Protein AF-A0A8S9QHC8-F1 (afdb_monomer_lite)

pLDDT: mean 71.61, std 20.98, range [35.56, 98.5]

Radius of gyration: 48.43 Å; chains: 1; bounding box: 110×37×130 Å

Secondary structure (DSSP, 8-state):
--TT--TT-----S-S---S-PPPHHHHHHTS-S--SPPP---TTTHHHHHHHHHHHHHHHHHHH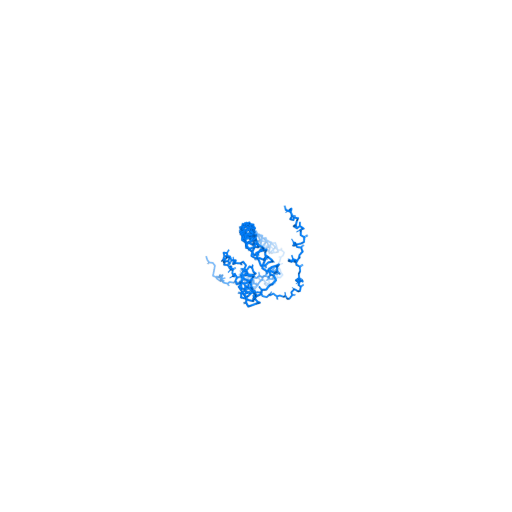HHHHHHHHHHHHHHHHHHHHHHHHHHHHHHHHHHHHHHHHHHHHHHHHHHHHHHHHHHHHHHHHHHHHHHHHHHHHHHHHHHHHHHHHS-S--GGGTGGGSHHHHHHHHHHSSPP-------------------------SSSSSS-S------

Sequence (219 aa):
MLPGWDPDLAFGDGSGTSEVPIPDFDDFFAGLPSGFDAPPAMNESGRPKVVAEGSRIINGGLNLLGSAIEASHREAMIYRFKTEKAEKDLARMRDEMLARDAQLTRDHARAVRKAERKGKREIVEVMKTRASQFQVEYGNLKDAFTSLDYFHECRGSDHARAEALIPPIDGRIQGFWDPIPVSPDTIETTTEFPGDCGEVDRPADAFGASLSENFYFEP

Structure (mmCIF, N/CA/C/O backbone):
data_AF-A0A8S9QHC8-F1
#
_entry.id   AF-A0A8S9QHC8-F1
#
loop_
_atom_site.group_PDB
_atom_site.id
_atom_site.type_symbol
_atom_site.label_atom_id
_atom_site.label_alt_id
_atom_site.label_comp_id
_atom_site.label_asym_id
_atom_site.label_entity_id
_atom_site.label_seq_id
_atom_site.pdbx_PDB_ins_code
_atom_site.Cartn_x
_atom_site.Cartn_y
_atom_site.Cartn_z
_atom_site.occupancy
_atom_site.B_iso_or_equiv
_atom_site.auth_seq_id
_atom_site.auth_comp_id
_atom_site.auth_asym_id
_atom_site.auth_atom_id
_atom_site.pdbx_PDB_model_num
ATOM 1 N N . MET A 1 1 ? 20.638 17.657 -34.635 1.00 37.91 1 MET A N 1
ATOM 2 C CA . MET A 1 1 ? 19.262 17.127 -34.641 1.00 37.91 1 MET A CA 1
ATOM 3 C C . MET A 1 1 ? 19.095 16.379 -35.948 1.00 37.91 1 MET A C 1
ATOM 5 O O . MET A 1 1 ? 19.150 17.018 -36.989 1.00 37.91 1 MET A O 1
ATOM 9 N N . LEU A 1 2 ? 19.056 15.046 -35.899 1.00 35.56 2 LEU A N 1
ATOM 10 C CA . LEU A 1 2 ? 18.758 14.221 -37.073 1.00 35.56 2 LEU A CA 1
ATOM 11 C C . LEU A 1 2 ? 17.239 14.285 -37.322 1.00 35.56 2 LEU A C 1
ATOM 13 O O . LEU A 1 2 ? 16.487 14.249 -36.346 1.00 35.56 2 LEU A O 1
ATOM 17 N N . PRO A 1 3 ? 16.776 14.448 -38.571 1.00 37.69 3 PRO A N 1
ATOM 18 C CA . PRO A 1 3 ? 15.354 14.558 -38.867 1.00 37.69 3 PRO A CA 1
ATOM 19 C C . PRO A 1 3 ? 14.724 13.159 -38.816 1.00 37.69 3 PRO A C 1
ATOM 21 O O . PRO A 1 3 ? 15.187 12.266 -39.517 1.00 37.69 3 PRO A O 1
ATOM 24 N N . GLY A 1 4 ? 13.689 12.963 -37.992 1.00 42.16 4 GLY A N 1
ATOM 25 C CA . GLY A 1 4 ? 12.848 11.756 -38.056 1.00 42.16 4 GLY A CA 1
ATOM 26 C C . GLY A 1 4 ? 12.602 10.985 -36.756 1.00 42.16 4 GLY A C 1
ATOM 27 O O . GLY A 1 4 ? 12.035 9.902 -36.823 1.00 42.16 4 GLY A O 1
ATOM 28 N N . TRP A 1 5 ? 12.994 11.488 -35.583 1.00 48.62 5 TRP A N 1
ATOM 29 C CA . TRP A 1 5 ? 12.624 10.845 -34.313 1.00 48.62 5 TRP A CA 1
ATOM 30 C C . TRP A 1 5 ? 11.324 11.416 -33.747 1.00 48.62 5 TRP A C 1
ATOM 32 O O . TRP A 1 5 ? 11.279 12.583 -33.359 1.00 48.62 5 TRP A O 1
ATOM 42 N N . ASP A 1 6 ? 10.292 10.569 -33.712 1.00 44.81 6 ASP A N 1
ATOM 43 C CA . ASP A 1 6 ? 9.007 10.816 -33.058 1.00 44.81 6 ASP A CA 1
ATOM 44 C C . ASP A 1 6 ? 9.089 10.408 -31.567 1.00 44.81 6 ASP A C 1
ATOM 46 O O . ASP A 1 6 ? 9.374 9.243 -31.274 1.00 44.81 6 ASP A O 1
ATOM 50 N N . PRO A 1 7 ? 8.901 11.340 -30.613 1.00 53.22 7 PRO A N 1
ATOM 51 C CA . PRO A 1 7 ? 8.973 11.063 -29.177 1.00 53.22 7 PRO A CA 1
ATOM 52 C C . PRO A 1 7 ? 7.817 10.225 -28.607 1.00 53.22 7 PRO A C 1
ATOM 54 O O . PRO A 1 7 ? 7.930 9.791 -27.462 1.00 53.22 7 PRO A O 1
ATOM 57 N N . ASP A 1 8 ? 6.735 10.000 -29.361 1.00 46.59 8 ASP A N 1
ATOM 58 C CA . ASP A 1 8 ? 5.501 9.380 -28.847 1.00 46.59 8 ASP A CA 1
ATOM 59 C C . ASP A 1 8 ? 5.409 7.853 -29.078 1.00 46.59 8 ASP A C 1
ATOM 61 O O . ASP A 1 8 ? 4.360 7.240 -28.859 1.00 46.59 8 ASP A O 1
ATOM 65 N N . LEU A 1 9 ? 6.502 7.192 -29.484 1.00 50.56 9 LEU A N 1
ATOM 66 C CA . LEU A 1 9 ? 6.505 5.744 -29.722 1.00 50.56 9 LEU A CA 1
ATOM 67 C C . LEU A 1 9 ? 6.405 4.952 -28.400 1.00 50.56 9 LEU A C 1
ATOM 69 O O . LEU A 1 9 ? 7.281 5.022 -27.535 1.00 50.56 9 LEU A O 1
ATOM 73 N N . ALA A 1 10 ? 5.326 4.180 -28.246 1.00 44.97 10 ALA A N 1
ATOM 74 C CA . ALA A 1 10 ? 5.062 3.363 -27.063 1.00 44.97 10 ALA A CA 1
ATOM 75 C C . ALA A 1 10 ? 6.153 2.296 -26.829 1.00 44.97 10 ALA A C 1
ATOM 77 O O . ALA A 1 10 ? 6.594 1.615 -27.754 1.00 44.97 10 ALA A O 1
ATOM 78 N N . PHE A 1 11 ? 6.567 2.126 -25.568 1.00 46.25 11 PHE A N 1
ATOM 79 C CA . PHE A 1 11 ? 7.559 1.128 -25.155 1.00 46.25 11 PHE A CA 1
ATOM 80 C C . PHE A 1 11 ? 7.014 -0.301 -25.349 1.00 46.25 11 PHE A C 1
ATOM 82 O O . PHE A 1 11 ? 6.091 -0.713 -24.648 1.00 46.25 11 PHE A O 1
ATOM 89 N N . GLY A 1 12 ? 7.590 -1.047 -26.296 1.00 51.19 12 GLY A N 1
ATOM 90 C CA . GLY A 1 12 ? 7.262 -2.453 -26.566 1.00 51.19 12 GLY A CA 1
ATOM 91 C C . GLY A 1 12 ? 7.719 -3.418 -25.460 1.00 51.19 12 GLY A C 1
ATOM 92 O O . GLY A 1 12 ? 8.686 -3.160 -24.744 1.00 51.19 12 GLY A O 1
ATOM 93 N N . ASP A 1 13 ? 7.024 -4.551 -25.352 1.00 48.22 13 ASP A N 1
ATOM 94 C CA . ASP A 1 13 ? 7.022 -5.551 -24.265 1.00 48.22 13 ASP A CA 1
ATOM 95 C C . ASP A 1 13 ? 8.316 -6.366 -24.027 1.00 48.22 13 ASP A C 1
ATOM 97 O O . ASP A 1 13 ? 8.310 -7.356 -23.294 1.00 48.22 13 ASP A O 1
ATOM 101 N N . GLY A 1 14 ? 9.446 -5.971 -24.613 1.00 46.22 14 GLY A N 1
ATOM 102 C CA . GLY A 1 14 ? 10.719 -6.660 -24.404 1.00 46.22 14 GLY A CA 1
ATOM 103 C C . GLY A 1 14 ? 10.851 -8.026 -25.097 1.00 46.22 14 GLY A C 1
ATOM 104 O O . GLY A 1 14 ? 11.812 -8.736 -24.809 1.00 46.22 14 GLY A O 1
ATOM 105 N N . SER A 1 15 ? 9.978 -8.381 -26.050 1.00 46.44 15 SER A N 1
ATOM 106 C CA . SER A 1 15 ? 10.068 -9.621 -26.849 1.00 46.44 15 SER A CA 1
ATOM 107 C C . SER A 1 15 ? 11.245 -9.677 -27.854 1.00 46.44 15 SER A C 1
ATOM 109 O O . SER A 1 15 ? 11.369 -10.632 -28.622 1.00 46.44 15 SER A O 1
ATOM 111 N N . GLY A 1 16 ? 12.146 -8.691 -27.890 1.00 44.59 16 GLY A N 1
ATOM 112 C CA . GLY A 1 16 ? 13.345 -8.734 -28.743 1.00 44.59 16 GLY A CA 1
ATOM 113 C C . GLY A 1 16 ? 13.097 -8.616 -30.256 1.00 44.59 16 GLY A C 1
ATOM 114 O O . GLY A 1 16 ? 14.049 -8.700 -31.030 1.00 44.59 16 GLY A O 1
ATOM 115 N N . THR A 1 17 ? 11.865 -8.365 -30.699 1.00 39.38 17 THR A N 1
ATOM 116 C CA . THR A 1 17 ? 11.554 -7.979 -32.082 1.00 39.38 17 THR A CA 1
ATOM 117 C C . THR A 1 17 ? 11.551 -6.457 -32.169 1.00 39.38 17 THR A C 1
ATOM 119 O O . THR A 1 17 ? 10.539 -5.795 -31.973 1.00 39.38 17 THR A O 1
ATOM 122 N N . SER A 1 18 ? 12.737 -5.891 -32.372 1.00 46.81 18 SER A N 1
ATOM 123 C CA . SER A 1 18 ? 12.937 -4.460 -32.599 1.00 46.81 18 SER A CA 1
ATOM 124 C C . SER A 1 18 ? 12.182 -4.016 -33.865 1.00 46.81 18 SER A C 1
ATOM 126 O O . SER A 1 18 ? 12.670 -4.241 -34.969 1.00 46.81 18 SER A O 1
ATOM 128 N N . GLU A 1 19 ? 11.031 -3.355 -33.710 1.00 42.38 19 GLU A N 1
ATOM 129 C CA . GLU A 1 19 ? 10.325 -2.608 -34.772 1.00 42.38 19 GLU A CA 1
ATOM 130 C C . GLU A 1 19 ? 10.856 -1.165 -34.914 1.00 42.38 19 GLU A C 1
ATOM 132 O O . GLU A 1 19 ? 10.124 -0.232 -35.233 1.00 42.38 19 GLU A O 1
ATOM 137 N N . VAL A 1 20 ? 12.153 -0.940 -34.685 1.00 48.28 20 VAL A N 1
ATOM 138 C CA . VAL A 1 20 ? 12.792 0.247 -35.269 1.00 48.28 20 VAL A CA 1
ATOM 139 C C . VAL A 1 20 ? 12.767 0.020 -36.783 1.00 48.28 20 VAL A C 1
ATOM 141 O O . VAL A 1 20 ? 13.235 -1.043 -37.199 1.00 48.28 20 VAL A O 1
ATOM 144 N N . PRO A 1 21 ? 12.244 0.946 -37.614 1.00 50.16 21 PRO A N 1
ATOM 145 C CA . PRO A 1 21 ? 12.383 0.837 -39.057 1.00 50.16 21 PRO A CA 1
ATOM 146 C C . PRO A 1 21 ? 13.878 0.815 -39.346 1.00 50.16 21 PRO A C 1
ATOM 148 O O . PRO A 1 21 ? 14.565 1.831 -39.235 1.00 50.16 21 PRO A O 1
ATOM 151 N N . ILE A 1 22 ? 14.402 -0.380 -39.607 1.00 50.59 22 ILE A N 1
ATOM 152 C CA . ILE A 1 22 ? 15.756 -0.555 -40.104 1.00 50.59 22 ILE A CA 1
ATOM 153 C C . ILE A 1 22 ? 15.770 0.281 -41.388 1.00 50.59 22 ILE A C 1
ATOM 155 O O . ILE A 1 22 ? 14.904 0.042 -42.235 1.00 50.59 22 ILE A O 1
ATOM 159 N N . PRO A 1 23 ? 16.647 1.298 -41.506 1.00 59.28 23 PRO A N 1
ATOM 160 C CA . PRO A 1 23 ? 16.796 2.038 -42.750 1.00 59.28 23 PRO A CA 1
ATOM 161 C C . PRO A 1 23 ? 16.885 1.028 -43.885 1.00 59.28 23 PRO A C 1
ATOM 163 O O . PRO A 1 23 ? 17.556 0.004 -43.712 1.00 59.28 23 PRO A O 1
ATOM 166 N N . ASP A 1 24 ? 16.158 1.281 -44.974 1.00 58.91 24 ASP A N 1
ATOM 167 C CA . ASP A 1 24 ? 16.069 0.341 -46.084 1.00 58.91 24 ASP A CA 1
ATOM 168 C C . ASP A 1 24 ? 17.477 -0.140 -46.439 1.00 58.91 24 ASP A C 1
ATOM 170 O O . ASP A 1 24 ? 18.421 0.654 -46.507 1.00 58.91 24 ASP A O 1
ATOM 174 N N . PHE A 1 25 ? 17.641 -1.455 -46.581 1.00 55.75 25 PHE A N 1
ATOM 175 C CA . PHE A 1 25 ? 18.946 -2.037 -46.860 1.00 55.75 25 PHE A CA 1
ATOM 176 C C . PHE A 1 25 ? 19.539 -1.376 -48.110 1.00 55.75 25 PHE A C 1
ATOM 178 O O . PHE A 1 25 ? 20.735 -1.111 -48.143 1.00 55.75 25 PHE A O 1
ATOM 185 N N . ASP A 1 26 ? 18.690 -0.988 -49.063 1.00 57.47 26 ASP A N 1
ATOM 186 C CA . ASP A 1 26 ? 19.062 -0.284 -50.287 1.00 57.47 26 ASP A CA 1
ATOM 187 C C . ASP A 1 26 ? 19.614 1.142 -50.056 1.00 57.47 26 ASP A C 1
ATOM 189 O O . ASP A 1 26 ? 20.537 1.552 -50.766 1.00 57.47 26 ASP A O 1
ATOM 193 N N . ASP A 1 27 ? 19.175 1.871 -49.021 1.00 68.81 27 ASP A N 1
ATOM 194 C CA . ASP A 1 27 ? 19.695 3.212 -48.685 1.00 68.81 27 ASP A CA 1
ATOM 195 C C . ASP A 1 27 ? 21.161 3.163 -48.221 1.00 68.81 27 ASP A C 1
ATOM 197 O O . ASP A 1 27 ? 21.936 4.097 -48.455 1.00 68.81 27 ASP A O 1
ATOM 201 N N . PHE A 1 28 ? 21.584 2.051 -47.608 1.00 67.00 28 PHE A N 1
ATOM 202 C CA . PHE A 1 28 ? 22.986 1.828 -47.240 1.00 67.00 28 PHE A CA 1
ATOM 203 C C . PHE A 1 28 ? 23.883 1.666 -48.479 1.00 67.00 28 PHE A C 1
ATOM 205 O O . PHE A 1 28 ? 25.016 2.155 -48.494 1.00 67.00 28 PHE A O 1
ATOM 212 N N . PHE A 1 29 ? 23.378 1.020 -49.537 1.00 61.41 29 PHE A N 1
ATOM 213 C CA . PHE A 1 29 ? 24.114 0.818 -50.791 1.00 61.41 29 PHE A CA 1
ATOM 214 C C . PHE A 1 29 ? 23.981 2.001 -51.761 1.00 61.41 29 PHE A C 1
ATOM 216 O O . PHE A 1 29 ? 24.843 2.162 -52.624 1.00 61.41 29 PHE A O 1
ATOM 223 N N . ALA A 1 30 ? 22.986 2.879 -51.595 1.00 64.94 30 ALA A N 1
ATOM 224 C CA . ALA A 1 30 ? 22.785 4.066 -52.433 1.00 64.94 30 ALA A CA 1
ATOM 225 C C . ALA A 1 30 ? 23.948 5.080 -52.366 1.00 64.94 30 ALA A C 1
ATOM 227 O O . ALA A 1 30 ? 24.162 5.851 -53.302 1.00 64.94 30 ALA A O 1
ATOM 228 N N . GLY A 1 31 ? 24.725 5.070 -51.275 1.00 59.31 31 GLY A N 1
ATOM 229 C CA . GLY A 1 31 ? 25.935 5.885 -51.116 1.00 59.31 31 GLY A CA 1
ATOM 230 C C . GLY A 1 31 ? 27.215 5.258 -51.683 1.00 59.31 31 GLY A C 1
ATOM 231 O O . GLY A 1 31 ? 28.269 5.900 -51.654 1.00 59.31 31 GLY A O 1
ATOM 232 N N . LEU A 1 32 ? 27.164 4.013 -52.172 1.00 60.81 32 LEU A N 1
ATOM 233 C CA . LEU A 1 32 ? 28.331 3.342 -52.735 1.00 60.81 32 LEU A CA 1
ATOM 234 C C . LEU A 1 32 ? 28.572 3.797 -54.182 1.00 60.81 32 LEU A C 1
ATOM 236 O O . LEU A 1 32 ? 27.627 3.993 -54.947 1.00 60.81 32 LEU A O 1
ATOM 240 N N . PRO A 1 33 ? 29.840 3.956 -54.600 1.00 57.31 33 PRO A N 1
ATOM 241 C CA . PRO A 1 33 ? 30.145 4.246 -55.992 1.00 57.31 33 PRO A CA 1
ATOM 242 C C . PRO A 1 33 ? 29.594 3.123 -56.885 1.00 57.31 33 PRO A C 1
ATOM 244 O O . PRO A 1 33 ? 29.797 1.946 -56.597 1.00 57.31 33 PRO A O 1
ATOM 247 N N . SER A 1 34 ? 28.947 3.506 -57.990 1.00 58.25 34 SER A N 1
ATOM 248 C CA . SER A 1 34 ? 28.286 2.670 -59.019 1.00 58.25 34 SER A CA 1
ATOM 249 C C . SER A 1 34 ? 29.176 1.600 -59.709 1.00 58.25 34 SER A C 1
ATOM 251 O O . SER A 1 34 ? 28.829 1.094 -60.771 1.00 58.25 34 SER A O 1
ATOM 253 N N . GLY A 1 35 ? 30.345 1.260 -59.166 1.00 54.22 35 GLY A N 1
ATOM 254 C CA . GLY A 1 35 ? 31.397 0.466 -59.807 1.00 54.22 35 GLY A CA 1
ATOM 255 C C . GLY A 1 35 ? 31.430 -1.022 -59.448 1.00 54.22 35 GLY A C 1
ATOM 256 O O . GLY A 1 35 ? 32.510 -1.602 -59.478 1.00 54.22 35 GLY A O 1
ATOM 257 N N . PHE A 1 36 ? 30.298 -1.637 -59.095 1.00 53.91 36 PHE A N 1
ATOM 258 C CA . PHE A 1 36 ? 30.211 -3.077 -58.790 1.00 53.91 36 PHE A CA 1
ATOM 259 C C . PHE A 1 36 ? 29.881 -3.957 -60.013 1.00 53.91 36 PHE A C 1
ATOM 261 O O . PHE A 1 36 ? 29.373 -5.065 -59.863 1.00 53.91 36 PHE A O 1
ATOM 268 N N . ASP A 1 37 ? 30.195 -3.503 -61.228 1.00 65.62 37 ASP A N 1
ATOM 269 C CA . ASP A 1 37 ? 30.201 -4.385 -62.398 1.00 65.62 37 ASP A CA 1
ATOM 270 C C . ASP A 1 37 ? 31.424 -5.309 -62.374 1.00 65.62 37 ASP A C 1
ATOM 272 O O . ASP A 1 37 ? 32.518 -4.917 -61.956 1.00 65.62 37 ASP A O 1
ATOM 276 N N . ALA A 1 38 ? 31.244 -6.547 -62.847 1.00 53.88 38 ALA A N 1
ATOM 277 C CA . ALA A 1 38 ? 32.329 -7.515 -62.962 1.00 53.88 38 ALA A CA 1
ATOM 278 C C . ALA A 1 38 ? 33.477 -6.902 -63.789 1.00 53.88 38 ALA A C 1
ATOM 280 O O . ALA A 1 38 ? 33.274 -6.585 -64.967 1.00 53.88 38 ALA A O 1
ATOM 281 N N . PRO A 1 39 ? 34.681 -6.712 -63.214 1.00 57.97 39 PRO A N 1
ATOM 282 C CA . PRO A 1 39 ? 35.752 -6.062 -63.943 1.00 57.97 39 PRO A CA 1
ATOM 283 C C . PRO A 1 39 ? 36.162 -6.953 -65.126 1.00 57.97 39 PRO A C 1
ATOM 285 O O . PRO A 1 39 ? 36.301 -8.170 -64.953 1.00 57.97 39 PRO A O 1
ATOM 288 N N . PRO A 1 40 ? 36.379 -6.385 -66.327 1.00 66.81 40 PRO A N 1
ATOM 289 C CA . PRO A 1 40 ? 36.905 -7.144 -67.457 1.00 66.81 40 PRO A CA 1
ATOM 290 C C . PRO A 1 40 ? 38.227 -7.814 -67.061 1.00 66.81 40 PRO A C 1
ATOM 292 O O . PRO A 1 40 ? 38.981 -7.260 -66.257 1.00 66.81 40 PRO A O 1
ATOM 295 N N . ALA A 1 41 ? 38.503 -9.007 -67.606 1.00 57.41 41 ALA A N 1
ATOM 296 C CA . ALA A 1 41 ? 39.686 -9.801 -67.270 1.00 57.41 41 ALA A CA 1
ATOM 297 C C . ALA A 1 41 ? 40.964 -8.944 -67.356 1.00 57.41 41 ALA A C 1
ATOM 299 O O . ALA A 1 41 ? 41.424 -8.575 -68.436 1.00 57.41 41 ALA A O 1
ATOM 300 N N . MET A 1 42 ? 41.491 -8.567 -66.192 1.00 54.66 42 MET A N 1
ATOM 301 C CA . MET A 1 42 ? 42.551 -7.572 -66.059 1.00 54.66 42 MET A CA 1
ATOM 302 C C . MET A 1 42 ? 43.919 -8.251 -66.199 1.00 54.66 42 MET A C 1
ATOM 304 O O . MET A 1 42 ? 44.120 -9.356 -65.691 1.00 54.66 42 MET A O 1
ATOM 308 N N . ASN A 1 43 ? 44.871 -7.590 -66.863 1.00 58.03 43 ASN A N 1
ATOM 309 C CA . ASN A 1 43 ? 46.253 -8.066 -66.947 1.00 58.03 43 ASN A CA 1
ATOM 310 C C . ASN A 1 43 ? 46.873 -8.215 -65.538 1.00 58.03 43 ASN A C 1
ATOM 312 O O . ASN A 1 43 ? 46.449 -7.562 -64.582 1.00 58.03 43 ASN A O 1
ATOM 316 N N . GLU A 1 44 ? 47.880 -9.081 -65.387 1.00 59.34 44 GLU A N 1
ATOM 317 C CA . GLU A 1 44 ? 48.467 -9.437 -64.078 1.00 59.34 44 GLU A CA 1
ATOM 318 C C . GLU A 1 44 ? 48.937 -8.217 -63.258 1.00 59.34 44 GLU A C 1
ATOM 320 O O . GLU A 1 44 ? 48.943 -8.256 -62.029 1.00 59.34 44 GLU A O 1
ATOM 325 N N . SER A 1 45 ? 49.227 -7.099 -63.932 1.00 61.66 45 SER A N 1
ATOM 326 C CA . SER A 1 45 ? 49.617 -5.816 -63.343 1.00 61.66 45 SER A CA 1
ATOM 327 C C . SER A 1 45 ? 48.488 -5.057 -62.617 1.00 61.66 45 SER A C 1
ATOM 329 O O . SER A 1 45 ? 48.796 -4.204 -61.785 1.00 61.66 45 SER A O 1
ATOM 331 N N . GLY A 1 46 ? 47.206 -5.312 -62.912 1.00 64.00 46 GLY A N 1
ATOM 332 C CA . GLY A 1 46 ? 46.062 -4.590 -62.322 1.00 64.00 46 GLY A CA 1
ATOM 333 C C . GLY A 1 46 ? 45.482 -5.222 -61.048 1.00 64.00 46 GLY A C 1
ATOM 334 O O . GLY A 1 46 ? 44.894 -4.532 -60.211 1.00 64.00 46 GLY A O 1
ATOM 335 N N . ARG A 1 47 ? 45.702 -6.529 -60.851 1.00 70.56 47 ARG A N 1
ATOM 336 C CA . ARG A 1 47 ? 45.163 -7.317 -59.723 1.00 70.56 47 ARG A CA 1
ATOM 337 C C . ARG A 1 47 ? 45.575 -6.788 -58.337 1.00 70.56 47 ARG A C 1
ATOM 339 O O . ARG A 1 47 ? 44.706 -6.726 -57.468 1.00 70.56 47 ARG A O 1
ATOM 346 N N . PRO A 1 48 ? 46.828 -6.344 -58.099 1.00 78.81 48 PRO A N 1
ATOM 347 C CA . PRO A 1 48 ? 47.233 -5.827 -56.788 1.00 78.81 48 PRO A CA 1
ATOM 348 C C . PRO A 1 48 ? 46.472 -4.562 -56.364 1.00 78.81 48 PRO A C 1
ATOM 350 O O . PRO A 1 48 ? 46.219 -4.369 -55.178 1.00 78.81 48 PRO A O 1
ATOM 353 N N . LYS A 1 49 ? 46.063 -3.718 -57.324 1.00 80.88 49 LYS A N 1
ATOM 354 C CA . LYS A 1 49 ? 45.329 -2.474 -57.049 1.00 80.88 49 LYS A CA 1
ATOM 355 C C . LYS A 1 49 ? 43.892 -2.752 -56.604 1.00 80.88 49 LYS A C 1
ATOM 357 O O . LYS A 1 49 ? 43.459 -2.200 -55.599 1.00 80.88 49 LYS A O 1
ATOM 362 N N . VAL A 1 50 ? 43.205 -3.663 -57.296 1.00 79.88 50 VAL A N 1
ATOM 363 C CA . VAL A 1 50 ? 41.847 -4.109 -56.931 1.00 79.88 50 VAL A CA 1
ATOM 364 C C . VAL A 1 50 ? 41.846 -4.775 -55.552 1.00 79.88 50 VAL A C 1
ATOM 366 O O . VAL A 1 50 ? 40.975 -4.501 -54.733 1.00 79.88 50 VAL A O 1
ATOM 369 N N . VAL A 1 51 ? 42.855 -5.601 -55.254 1.00 82.44 51 VAL A N 1
ATOM 370 C CA . VAL A 1 51 ? 42.995 -6.242 -53.935 1.00 82.44 51 VAL A CA 1
ATOM 371 C C . VAL A 1 51 ? 43.241 -5.211 -52.830 1.00 82.44 51 VAL A C 1
ATOM 373 O O . VAL A 1 51 ? 42.631 -5.305 -51.764 1.00 82.44 51 VAL A O 1
ATOM 376 N N . ALA A 1 52 ? 44.099 -4.215 -53.068 1.00 83.56 52 ALA A N 1
ATOM 377 C CA . ALA A 1 52 ? 44.362 -3.150 -52.100 1.00 83.56 52 ALA A CA 1
ATOM 378 C C . ALA A 1 52 ? 43.114 -2.291 -51.828 1.00 83.56 52 ALA A C 1
ATOM 380 O O . ALA A 1 52 ? 42.837 -1.944 -50.679 1.00 83.56 52 ALA A O 1
ATOM 381 N N . GLU A 1 53 ? 42.340 -1.983 -52.866 1.00 84.06 53 GLU A N 1
ATOM 382 C CA . GLU A 1 53 ? 41.101 -1.213 -52.762 1.00 84.06 53 GLU A CA 1
ATOM 383 C C . GLU A 1 53 ? 39.997 -1.996 -52.041 1.00 84.06 53 GLU A C 1
ATOM 385 O O . GLU A 1 53 ? 39.423 -1.492 -51.075 1.00 84.06 53 GLU A O 1
ATOM 390 N N . GLY A 1 54 ? 39.790 -3.268 -52.399 1.00 89.94 54 GLY A N 1
ATOM 391 C CA . GLY A 1 54 ? 38.866 -4.158 -51.693 1.00 89.94 54 GLY A CA 1
ATOM 392 C C . GLY A 1 54 ? 39.236 -4.332 -50.218 1.00 89.94 54 GLY A C 1
ATOM 393 O O . GLY A 1 54 ? 38.381 -4.218 -49.342 1.00 89.94 54 GLY A O 1
ATOM 394 N N . SER A 1 55 ? 40.528 -4.501 -49.918 1.00 84.81 55 SER A N 1
ATOM 395 C CA . SER A 1 55 ? 41.017 -4.589 -48.535 1.00 84.81 55 SER A CA 1
ATOM 396 C C . SER A 1 55 ? 40.763 -3.296 -47.753 1.00 84.81 55 SER A C 1
ATOM 398 O O . SER A 1 55 ? 40.391 -3.345 -46.581 1.00 84.81 55 SER A O 1
ATOM 400 N N . ARG A 1 56 ? 40.926 -2.127 -48.389 1.00 89.19 56 ARG A N 1
ATOM 401 C CA . ARG A 1 56 ? 40.628 -0.827 -47.769 1.00 89.19 56 ARG A CA 1
ATOM 402 C C . ARG A 1 56 ? 39.137 -0.685 -47.452 1.00 89.19 56 ARG A C 1
ATOM 404 O O . ARG A 1 56 ? 38.814 -0.203 -46.370 1.00 89.19 56 ARG A O 1
ATOM 411 N N . ILE A 1 57 ? 38.253 -1.116 -48.352 1.00 87.69 57 ILE A N 1
ATOM 412 C CA . ILE A 1 57 ? 36.797 -1.069 -48.148 1.00 87.69 57 ILE A CA 1
ATOM 413 C C . ILE A 1 57 ? 36.383 -2.005 -47.009 1.00 87.69 57 ILE A C 1
ATOM 415 O O . ILE A 1 57 ? 35.681 -1.573 -46.100 1.00 87.69 57 ILE A O 1
ATOM 419 N N . ILE A 1 58 ? 36.872 -3.250 -47.007 1.00 90.25 58 ILE A N 1
ATOM 420 C CA . ILE A 1 58 ? 36.566 -4.236 -45.959 1.00 90.25 58 ILE A CA 1
ATOM 421 C C . ILE A 1 58 ? 37.027 -3.726 -44.591 1.00 90.25 58 ILE A C 1
ATOM 423 O O . ILE A 1 58 ? 36.243 -3.698 -43.647 1.00 90.25 58 ILE A O 1
ATOM 427 N N . ASN A 1 59 ? 38.271 -3.256 -44.484 1.00 92.44 59 ASN A N 1
ATOM 428 C CA . ASN A 1 59 ? 38.793 -2.738 -43.220 1.00 92.44 59 ASN A CA 1
ATOM 429 C C . ASN A 1 59 ? 38.059 -1.464 -42.772 1.00 92.44 59 ASN A C 1
ATOM 431 O O . ASN A 1 59 ? 37.793 -1.296 -41.584 1.00 92.44 59 ASN A O 1
ATOM 435 N N . GLY A 1 60 ? 37.697 -0.582 -43.708 1.00 92.50 60 GLY A N 1
ATOM 436 C CA . GLY A 1 60 ? 36.883 0.600 -43.423 1.00 92.50 60 GLY A CA 1
ATOM 437 C C . GLY A 1 60 ? 35.500 0.237 -42.877 1.00 92.50 60 GLY A C 1
ATOM 438 O O . GLY A 1 60 ? 35.095 0.763 -41.841 1.00 92.50 60 GLY A O 1
ATOM 439 N N . GLY A 1 61 ? 34.812 -0.708 -43.524 1.00 93.38 61 GLY A N 1
ATOM 440 C CA . GLY A 1 61 ? 33.503 -1.204 -43.097 1.00 93.38 61 GLY A CA 1
ATOM 441 C C . GLY A 1 61 ? 33.542 -1.903 -41.737 1.00 93.38 61 GLY A C 1
ATOM 442 O O . GLY A 1 61 ? 32.705 -1.622 -40.883 1.00 93.38 61 GLY A O 1
ATOM 443 N N . LEU A 1 62 ? 34.550 -2.747 -41.489 1.00 93.56 62 LEU A N 1
ATOM 444 C CA . LEU A 1 62 ? 34.725 -3.422 -40.198 1.00 93.56 62 LEU A CA 1
ATOM 445 C C . LEU A 1 62 ? 34.971 -2.431 -39.051 1.00 93.56 62 LEU A C 1
ATOM 447 O O . LEU A 1 62 ? 34.399 -2.591 -37.974 1.00 93.56 62 LEU A O 1
ATOM 451 N N . ASN A 1 63 ? 35.761 -1.377 -39.279 1.00 92.38 63 ASN A N 1
ATOM 452 C CA . ASN A 1 63 ? 35.993 -0.333 -38.277 1.00 92.38 63 ASN A CA 1
ATOM 453 C C . ASN A 1 63 ? 34.727 0.486 -37.982 1.00 92.38 63 ASN A C 1
ATOM 455 O O . ASN A 1 63 ? 34.463 0.819 -36.824 1.00 92.38 63 ASN A O 1
ATOM 459 N N . LEU A 1 64 ? 33.932 0.799 -39.012 1.00 94.00 64 LEU A N 1
ATOM 460 C CA . LEU A 1 64 ? 32.654 1.494 -38.846 1.00 94.00 64 LEU A CA 1
ATOM 461 C C . LEU A 1 64 ? 31.668 0.650 -38.032 1.00 94.00 64 LEU A C 1
ATOM 463 O O . LEU A 1 64 ? 31.085 1.152 -37.072 1.00 94.00 64 LEU A O 1
ATOM 467 N N . LEU A 1 65 ? 31.535 -0.637 -38.367 1.00 95.50 65 LEU A N 1
ATOM 468 C CA . LEU A 1 65 ? 30.685 -1.572 -37.631 1.00 95.50 65 LEU A CA 1
ATOM 469 C C . LEU A 1 65 ? 31.129 -1.698 -36.168 1.00 95.50 65 LEU A C 1
ATOM 471 O O . LEU A 1 65 ? 30.299 -1.608 -35.267 1.00 95.50 65 LEU A O 1
ATOM 475 N N . GLY A 1 66 ? 32.435 -1.841 -35.922 1.00 95.38 66 GLY A N 1
ATOM 476 C CA . GLY A 1 66 ? 32.986 -1.877 -34.566 1.00 95.38 66 GLY A CA 1
ATOM 477 C C . GLY A 1 66 ? 32.661 -0.612 -33.767 1.00 95.38 66 GLY A C 1
ATOM 478 O O . GLY A 1 66 ? 32.204 -0.705 -32.629 1.00 95.38 66 GLY A O 1
ATOM 479 N N . SER A 1 67 ? 32.802 0.563 -34.389 1.00 93.56 67 SER A N 1
ATOM 480 C CA . SER A 1 67 ? 32.473 1.854 -33.763 1.00 93.56 67 SER A CA 1
ATOM 481 C C . SER A 1 67 ? 30.980 1.977 -33.438 1.00 93.56 67 SER A C 1
ATOM 483 O O . SER A 1 67 ? 30.615 2.469 -32.372 1.00 93.56 67 SER A O 1
ATOM 485 N N . ALA A 1 68 ? 30.109 1.509 -34.337 1.00 95.19 68 ALA A N 1
ATOM 486 C CA . ALA A 1 68 ? 28.661 1.535 -34.146 1.00 95.19 68 ALA A CA 1
ATOM 487 C C . ALA A 1 68 ? 28.210 0.595 -33.015 1.00 95.19 68 ALA A C 1
ATOM 489 O O . ALA A 1 68 ? 27.396 0.988 -32.179 1.00 95.19 68 ALA A O 1
ATOM 490 N N . ILE A 1 69 ? 28.779 -0.614 -32.939 1.00 95.75 69 ILE A N 1
ATOM 491 C CA . ILE A 1 69 ? 28.518 -1.559 -31.843 1.00 95.75 69 ILE A CA 1
ATOM 492 C C . ILE A 1 69 ? 28.973 -0.963 -30.510 1.00 95.75 69 ILE A C 1
ATOM 494 O O . ILE A 1 69 ? 28.241 -1.032 -29.523 1.00 95.75 69 ILE A O 1
ATOM 498 N N . GLU A 1 70 ? 30.158 -0.351 -30.470 1.00 96.56 70 GLU A N 1
ATOM 499 C CA . GLU A 1 70 ? 30.667 0.269 -29.248 1.00 96.56 70 GLU A CA 1
ATOM 500 C C . GLU A 1 70 ? 29.783 1.438 -28.787 1.00 96.56 70 GLU A C 1
ATOM 502 O O . GLU A 1 70 ? 29.461 1.536 -27.599 1.00 96.56 70 GLU A O 1
ATOM 507 N N . ALA A 1 71 ? 29.341 2.296 -29.711 1.00 96.56 71 ALA A N 1
ATOM 508 C CA . ALA A 1 71 ? 28.416 3.385 -29.411 1.00 96.56 71 ALA A CA 1
ATOM 509 C C . ALA A 1 71 ? 27.075 2.856 -28.874 1.00 96.56 71 ALA A C 1
ATOM 511 O O . ALA A 1 71 ? 26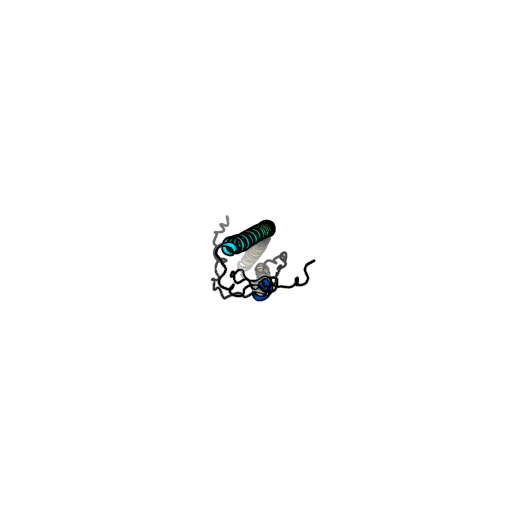.642 3.268 -27.796 1.00 96.56 71 ALA A O 1
ATOM 512 N N . SER A 1 72 ? 26.478 1.877 -29.560 1.00 96.19 72 SER A N 1
ATOM 513 C CA . SER A 1 72 ? 25.226 1.236 -29.142 1.00 96.19 72 SER A CA 1
ATOM 514 C C . SER A 1 72 ? 25.346 0.594 -27.755 1.00 96.19 72 SER A C 1
ATOM 516 O O . SER A 1 72 ? 24.473 0.759 -26.901 1.00 96.19 72 SER A O 1
ATOM 518 N N . HIS A 1 73 ? 26.467 -0.075 -27.475 1.00 96.94 73 HIS A N 1
ATOM 519 C CA . HIS A 1 73 ? 26.718 -0.674 -26.168 1.00 96.94 73 HIS A CA 1
ATOM 520 C C . HIS A 1 73 ? 26.789 0.378 -25.050 1.00 96.94 73 HIS A C 1
ATOM 522 O O . HIS A 1 73 ? 26.193 0.197 -23.984 1.00 96.94 73 HIS A O 1
ATOM 528 N N . ARG A 1 74 ? 27.478 1.503 -25.291 1.00 96.12 74 ARG A N 1
ATOM 529 C CA . ARG A 1 74 ? 27.556 2.617 -24.331 1.00 96.12 74 ARG A CA 1
ATOM 530 C C . ARG A 1 74 ? 26.177 3.224 -24.059 1.00 96.12 74 ARG A C 1
ATOM 532 O O . ARG A 1 74 ? 25.848 3.477 -22.901 1.00 96.12 74 ARG A O 1
ATOM 539 N N . GLU A 1 75 ? 25.355 3.413 -25.088 1.00 95.62 75 GLU A N 1
ATOM 540 C CA . GLU A 1 75 ? 23.984 3.921 -24.942 1.00 95.62 75 GLU A CA 1
ATOM 541 C C . GLU A 1 75 ? 23.094 2.965 -24.136 1.00 95.62 75 GLU A C 1
ATOM 543 O O . GLU A 1 75 ? 22.421 3.390 -23.191 1.00 95.62 75 GLU A O 1
ATOM 548 N N . ALA A 1 76 ? 23.156 1.663 -24.433 1.00 96.38 76 ALA A N 1
ATOM 549 C CA . ALA A 1 76 ? 22.414 0.640 -23.702 1.00 96.38 76 ALA A CA 1
ATOM 550 C C . ALA A 1 76 ? 22.787 0.608 -22.209 1.00 96.38 76 ALA A C 1
ATOM 552 O O . ALA A 1 76 ? 21.909 0.492 -21.349 1.00 96.38 76 ALA A O 1
ATOM 553 N N . MET A 1 77 ? 24.074 0.766 -21.880 1.00 95.75 77 MET A N 1
ATOM 554 C CA . MET A 1 77 ? 24.542 0.840 -20.492 1.00 95.75 77 MET A CA 1
ATOM 555 C C . MET A 1 77 ? 23.993 2.065 -19.752 1.00 95.75 77 MET A C 1
ATOM 557 O O . MET A 1 77 ? 23.579 1.951 -18.597 1.00 95.75 77 MET A O 1
ATOM 561 N N . ILE A 1 78 ? 23.930 3.225 -20.413 1.00 97.19 78 ILE A N 1
ATOM 562 C CA . ILE A 1 78 ? 23.353 4.442 -19.825 1.00 97.19 78 ILE A CA 1
ATOM 563 C C . ILE A 1 78 ? 21.860 4.252 -19.547 1.00 97.19 78 ILE A C 1
ATOM 565 O O . ILE A 1 78 ? 21.385 4.646 -18.479 1.00 97.19 78 ILE A O 1
ATOM 569 N N . TYR A 1 79 ? 21.117 3.652 -20.481 1.00 95.69 79 TYR A N 1
ATOM 570 C CA . TYR A 1 79 ? 19.690 3.403 -20.289 1.00 95.69 79 TYR A CA 1
ATOM 571 C C . TYR A 1 79 ? 19.445 2.434 -19.127 1.00 95.69 79 TYR A C 1
ATOM 573 O O . TYR A 1 79 ? 18.696 2.768 -18.213 1.00 95.69 79 TYR A O 1
ATOM 581 N N . ARG A 1 80 ? 20.158 1.298 -19.084 1.00 96.38 80 ARG A N 1
ATOM 582 C CA . ARG A 1 80 ? 20.056 0.330 -17.975 1.00 96.38 80 ARG A CA 1
ATOM 583 C C . ARG A 1 80 ? 20.334 0.965 -16.618 1.00 96.38 80 ARG A C 1
ATOM 585 O O . ARG A 1 80 ? 19.577 0.734 -15.685 1.00 96.38 80 ARG A O 1
ATOM 592 N N . PHE A 1 81 ? 21.365 1.803 -16.516 1.00 96.75 81 PHE A N 1
ATOM 593 C CA . PHE A 1 81 ? 21.672 2.513 -15.275 1.00 96.75 81 PHE A CA 1
ATOM 594 C C . PHE A 1 81 ? 20.535 3.451 -14.838 1.00 96.75 81 PHE A C 1
ATOM 596 O O . PHE A 1 81 ? 20.192 3.511 -13.655 1.00 96.75 81 PHE A O 1
ATOM 603 N N . LYS A 1 82 ? 19.927 4.182 -15.785 1.00 96.50 82 LYS A N 1
ATOM 604 C CA . LYS A 1 82 ? 18.769 5.043 -15.498 1.00 96.50 82 LYS A CA 1
ATOM 605 C C . LYS A 1 82 ? 17.575 4.222 -15.008 1.00 96.50 82 LYS A C 1
ATOM 607 O O . LYS A 1 82 ? 16.965 4.604 -14.010 1.00 96.50 82 LYS A O 1
ATOM 612 N N . THR A 1 83 ? 17.282 3.104 -15.667 1.00 97.88 83 THR A N 1
ATOM 613 C CA . THR A 1 83 ? 16.201 2.190 -15.279 1.00 97.88 83 THR A CA 1
ATOM 614 C C . THR A 1 83 ? 16.445 1.602 -13.893 1.00 97.88 83 THR A C 1
ATOM 616 O O . THR A 1 83 ? 15.580 1.709 -13.031 1.00 97.88 83 THR A O 1
ATOM 619 N N . GLU A 1 84 ? 17.648 1.094 -13.623 1.00 96.81 84 GLU A N 1
ATOM 620 C CA . GLU A 1 84 ? 18.012 0.516 -12.324 1.00 96.81 84 GLU A CA 1
ATOM 621 C C . GLU A 1 84 ? 17.872 1.537 -11.182 1.00 96.81 84 GLU A C 1
ATOM 623 O O . GLU A 1 84 ? 17.417 1.210 -10.083 1.00 96.81 84 GLU A O 1
ATOM 628 N N . LYS A 1 85 ? 18.232 2.804 -11.427 1.00 97.50 85 LYS A N 1
ATOM 629 C CA . LYS A 1 85 ? 18.041 3.874 -10.442 1.00 97.50 85 LYS A CA 1
ATOM 630 C C . LYS A 1 85 ? 16.556 4.100 -10.137 1.00 97.50 85 LYS A C 1
ATOM 632 O O . LYS A 1 85 ? 16.191 4.179 -8.965 1.00 97.50 85 LYS A O 1
ATOM 637 N N . ALA A 1 86 ? 15.716 4.169 -11.170 1.00 97.62 86 ALA A N 1
ATOM 638 C CA . ALA A 1 86 ? 14.274 4.339 -11.010 1.00 97.62 86 ALA A CA 1
ATOM 639 C C . ALA A 1 86 ? 13.624 3.141 -10.294 1.00 97.62 86 ALA A C 1
ATOM 641 O O . ALA A 1 86 ? 12.788 3.333 -9.412 1.00 97.62 86 ALA A O 1
ATOM 642 N N . GLU A 1 87 ? 14.045 1.914 -10.608 1.00 97.81 87 GLU A N 1
ATOM 643 C CA . GLU A 1 87 ? 13.579 0.697 -9.933 1.00 97.81 87 GLU A CA 1
ATOM 644 C C . GLU A 1 87 ? 13.923 0.700 -8.441 1.00 97.81 87 GLU A C 1
ATOM 646 O O . GLU A 1 87 ? 13.064 0.397 -7.613 1.00 97.81 87 GLU A O 1
ATOM 651 N N . LYS A 1 88 ? 15.147 1.102 -8.073 1.00 98.06 88 LYS A N 1
ATOM 652 C CA . LYS A 1 88 ? 15.555 1.233 -6.663 1.00 98.06 88 LYS A CA 1
ATOM 653 C C . LYS A 1 88 ? 14.743 2.289 -5.921 1.00 98.06 88 LYS A C 1
ATOM 655 O O . LYS A 1 88 ? 14.344 2.061 -4.780 1.00 98.06 88 LYS A O 1
ATOM 660 N N . ASP A 1 89 ? 14.491 3.434 -6.551 1.00 98.12 89 ASP A N 1
ATOM 661 C CA . ASP A 1 89 ? 13.667 4.489 -5.958 1.00 98.12 89 ASP A CA 1
ATOM 662 C C . ASP A 1 89 ? 12.219 4.014 -5.751 1.00 98.12 89 ASP A C 1
ATOM 664 O O . ASP A 1 89 ? 11.624 4.273 -4.704 1.00 98.12 89 ASP A O 1
ATOM 668 N N . LEU A 1 90 ? 11.673 3.253 -6.700 1.00 98.25 90 LEU A N 1
ATOM 669 C CA . LEU A 1 90 ? 10.343 2.660 -6.603 1.00 98.25 90 LEU A CA 1
ATOM 670 C C . LEU A 1 90 ? 10.262 1.557 -5.539 1.00 98.25 90 LEU A C 1
ATOM 672 O O . LEU A 1 90 ? 9.292 1.521 -4.781 1.00 98.25 90 LEU A O 1
ATOM 676 N N . ALA A 1 91 ? 11.281 0.703 -5.428 1.00 98.31 91 ALA A N 1
ATOM 677 C CA . ALA A 1 91 ? 11.384 -0.286 -4.356 1.00 98.31 91 ALA A CA 1
ATOM 678 C C . ALA A 1 91 ? 11.411 0.393 -2.978 1.00 98.31 91 ALA A C 1
ATOM 680 O O . ALA A 1 91 ? 10.607 0.050 -2.114 1.00 98.31 91 ALA A O 1
ATOM 681 N N . ARG A 1 92 ? 12.228 1.445 -2.810 1.00 98.38 92 ARG A N 1
ATOM 682 C CA . ARG A 1 92 ? 12.271 2.239 -1.571 1.00 98.38 92 ARG A CA 1
ATOM 683 C C . ARG A 1 92 ? 10.901 2.821 -1.214 1.00 98.38 92 ARG A C 1
ATOM 685 O O . ARG A 1 92 ? 10.478 2.726 -0.066 1.00 98.38 92 ARG A O 1
ATOM 692 N N . MET A 1 93 ? 10.189 3.400 -2.183 1.00 98.31 93 MET A N 1
ATOM 693 C CA . MET A 1 93 ? 8.847 3.948 -1.944 1.00 98.31 93 MET A CA 1
ATOM 694 C C . MET A 1 93 ? 7.838 2.872 -1.525 1.00 98.31 93 MET A C 1
ATOM 696 O O . MET A 1 93 ? 7.018 3.121 -0.639 1.00 98.31 93 MET A O 1
ATOM 700 N N . ARG A 1 94 ? 7.896 1.680 -2.134 1.00 98.50 94 ARG A N 1
ATOM 701 C CA . ARG A 1 94 ? 7.044 0.543 -1.755 1.00 98.50 94 ARG A CA 1
ATOM 702 C C . ARG A 1 94 ? 7.324 0.085 -0.327 1.00 98.50 94 ARG A C 1
ATOM 704 O O . ARG A 1 94 ? 6.379 -0.078 0.439 1.00 98.50 94 ARG A O 1
ATOM 711 N N . ASP A 1 95 ? 8.591 -0.043 0.050 1.00 98.38 95 ASP A N 1
ATOM 712 C CA . ASP A 1 95 ? 8.979 -0.450 1.403 1.00 98.38 95 ASP A CA 1
ATOM 713 C C . ASP A 1 95 ? 8.517 0.567 2.456 1.00 98.38 95 ASP A C 1
ATOM 715 O O . ASP A 1 95 ? 7.960 0.195 3.490 1.00 98.38 95 ASP A O 1
ATOM 719 N N . GLU A 1 96 ? 8.668 1.867 2.180 1.00 98.38 96 GLU A N 1
ATOM 720 C CA . GLU A 1 96 ? 8.153 2.921 3.059 1.00 98.38 96 GLU A CA 1
ATOM 721 C C . GLU A 1 96 ? 6.625 2.891 3.185 1.00 98.38 96 GLU A C 1
ATOM 723 O O . GLU A 1 96 ? 6.084 3.104 4.272 1.00 98.38 96 GLU A O 1
ATOM 728 N N . MET A 1 97 ? 5.912 2.651 2.083 1.00 98.38 97 MET A N 1
ATOM 729 C CA . MET A 1 97 ? 4.453 2.541 2.081 1.00 98.38 97 MET A CA 1
ATOM 730 C C . MET A 1 97 ? 3.992 1.351 2.925 1.00 98.38 97 MET A C 1
ATOM 732 O O . MET A 1 97 ? 3.141 1.521 3.798 1.00 98.38 97 MET A O 1
ATOM 736 N N . LEU A 1 98 ? 4.607 0.182 2.731 1.00 98.38 98 LEU A N 1
ATOM 737 C CA . LEU A 1 98 ? 4.336 -1.017 3.524 1.00 98.38 98 LEU A CA 1
ATOM 738 C C . LEU A 1 98 ? 4.627 -0.788 5.011 1.00 98.38 98 LEU A C 1
ATOM 740 O O . LEU A 1 98 ? 3.860 -1.222 5.870 1.00 98.38 98 LEU A O 1
ATOM 744 N N . ALA A 1 99 ? 5.700 -0.065 5.338 1.00 98.25 99 ALA A N 1
ATOM 745 C CA . ALA A 1 99 ? 6.015 0.281 6.719 1.00 98.25 99 ALA A CA 1
ATOM 746 C C . ALA A 1 99 ? 4.936 1.175 7.358 1.00 98.25 99 ALA A C 1
ATOM 748 O O . ALA A 1 99 ? 4.546 0.933 8.505 1.00 98.25 99 ALA A O 1
ATOM 749 N N . ARG A 1 100 ? 4.426 2.179 6.625 1.00 98.25 100 ARG A N 1
ATOM 750 C CA . ARG A 1 100 ? 3.331 3.052 7.092 1.00 98.25 100 ARG A CA 1
ATOM 751 C C . ARG A 1 100 ? 2.037 2.267 7.300 1.00 98.25 100 ARG A C 1
ATOM 753 O O . ARG A 1 100 ? 1.407 2.426 8.341 1.00 98.25 100 ARG A O 1
ATOM 760 N N . ASP A 1 101 ? 1.681 1.392 6.366 1.00 98.44 101 ASP A N 1
ATOM 761 C CA . ASP A 1 101 ? 0.466 0.576 6.451 1.00 98.44 101 ASP A CA 1
ATOM 762 C C . ASP A 1 101 ? 0.511 -0.424 7.622 1.00 98.44 101 ASP A C 1
ATOM 764 O O . ASP A 1 101 ? -0.415 -0.524 8.435 1.00 98.44 101 ASP A O 1
ATOM 768 N N . ALA A 1 102 ? 1.660 -1.080 7.814 1.00 97.81 102 ALA A N 1
ATOM 769 C CA . ALA A 1 102 ? 1.881 -1.950 8.962 1.00 97.81 102 ALA A CA 1
ATOM 770 C C . ALA A 1 102 ? 1.790 -1.183 10.293 1.00 97.81 102 ALA A C 1
ATOM 772 O O . ALA A 1 102 ? 1.312 -1.722 11.296 1.00 97.81 102 ALA A O 1
ATOM 773 N N . GLN A 1 103 ? 2.254 0.068 10.335 1.00 98.38 103 GLN A N 1
ATOM 774 C CA . GLN A 1 103 ? 2.139 0.917 11.518 1.00 98.38 103 GLN A CA 1
ATOM 775 C C . GLN A 1 103 ? 0.684 1.327 11.782 1.00 98.38 103 GLN A C 1
ATOM 777 O O . GLN A 1 103 ? 0.210 1.157 12.906 1.00 98.38 103 GLN A O 1
ATOM 782 N N . LEU A 1 104 ? -0.041 1.765 10.749 1.00 98.19 104 LEU A N 1
ATOM 783 C CA . LEU A 1 104 ? -1.462 2.107 10.825 1.00 98.19 104 LEU A CA 1
ATOM 784 C C . LEU A 1 104 ? -2.287 0.934 11.371 1.00 98.19 104 LEU A C 1
ATOM 786 O O . LEU A 1 104 ? -3.058 1.100 12.315 1.00 98.19 104 LEU A O 1
ATOM 790 N N . THR A 1 105 ? -2.059 -0.270 10.843 1.00 98.12 105 THR A N 1
ATOM 791 C CA . THR A 1 105 ? -2.734 -1.497 11.289 1.00 98.12 105 THR A CA 1
ATOM 792 C C . THR A 1 105 ? -2.467 -1.783 12.770 1.00 98.12 105 THR A C 1
ATOM 794 O O . THR A 1 105 ? -3.379 -2.118 13.533 1.00 98.12 105 THR A O 1
ATOM 797 N N . ARG A 1 106 ? -1.217 -1.611 13.228 1.00 97.75 106 ARG A N 1
ATOM 798 C CA . ARG A 1 106 ? -0.860 -1.783 14.647 1.00 97.75 106 ARG A CA 1
ATOM 799 C C . ARG A 1 106 ? -1.537 -0.749 15.536 1.00 97.75 106 ARG A C 1
ATOM 801 O O . ARG A 1 106 ? -2.004 -1.108 16.621 1.00 97.75 106 ARG A O 1
ATOM 808 N N . ASP A 1 107 ? -1.580 0.505 15.106 1.00 98.44 107 ASP A N 1
ATOM 809 C CA . ASP A 1 107 ? -2.183 1.592 15.872 1.00 98.44 107 ASP A CA 1
ATOM 810 C C . ASP A 1 107 ? -3.703 1.446 15.944 1.00 98.44 107 ASP A C 1
ATOM 812 O O . ASP A 1 107 ? -4.275 1.574 17.031 1.00 98.44 107 ASP A O 1
ATOM 816 N N . HIS A 1 108 ? -4.347 1.027 14.853 1.00 98.06 108 HIS A N 1
ATOM 817 C CA . HIS A 1 108 ? -5.764 0.684 14.857 1.00 98.06 108 HIS A CA 1
ATOM 818 C C . HIS A 1 108 ? -6.065 -0.466 15.833 1.00 98.06 108 HIS A C 1
ATOM 820 O O . HIS A 1 108 ? -6.904 -0.322 16.724 1.00 98.06 108 HIS A O 1
ATOM 826 N N . ALA A 1 109 ? -5.300 -1.563 15.792 1.00 97.75 109 ALA A N 1
ATOM 827 C CA . ALA A 1 109 ? -5.460 -2.674 16.736 1.00 97.75 109 ALA A CA 1
ATOM 828 C C . ALA A 1 109 ? -5.202 -2.268 18.205 1.00 97.75 109 ALA A C 1
ATOM 830 O O . ALA A 1 109 ? -5.743 -2.864 19.145 1.00 97.75 109 ALA A O 1
ATOM 831 N N . ARG A 1 110 ? -4.343 -1.272 18.453 1.00 98.12 110 ARG A N 1
ATOM 832 C CA . ARG A 1 110 ? -4.142 -0.699 19.796 1.00 98.12 110 ARG A CA 1
ATOM 833 C C . ARG A 1 110 ? -5.348 0.130 20.232 1.00 98.12 110 ARG A C 1
ATOM 835 O O . ARG A 1 110 ? -5.769 -0.014 21.380 1.00 98.12 110 ARG A O 1
ATOM 842 N N . ALA A 1 111 ? -5.906 0.942 19.338 1.00 97.56 111 ALA A N 1
ATOM 843 C CA . ALA A 1 111 ? -7.094 1.746 19.602 1.00 97.56 111 ALA A CA 1
ATOM 844 C C . ALA A 1 111 ? -8.308 0.864 19.927 1.00 97.56 111 ALA A C 1
ATOM 846 O O . ALA A 1 111 ? -8.916 1.050 20.981 1.00 97.56 111 ALA A O 1
ATOM 847 N N . VAL A 1 112 ? -8.573 -0.168 19.116 1.00 97.44 112 VAL A N 1
ATOM 848 C CA . VAL A 1 112 ? -9.670 -1.128 19.340 1.00 97.44 112 VAL A CA 1
ATOM 849 C C . VAL A 1 112 ? -9.542 -1.796 20.707 1.00 97.44 112 VAL A C 1
ATOM 851 O O . VAL A 1 112 ? -10.461 -1.731 21.517 1.00 97.44 112 VAL A O 1
ATOM 854 N N . ARG A 1 113 ? -8.366 -2.338 21.049 1.00 97.31 113 ARG A N 1
ATOM 855 C CA . ARG A 1 113 ? -8.151 -2.960 22.370 1.00 97.31 113 ARG A CA 1
ATOM 856 C C . ARG A 1 113 ? -8.261 -1.970 23.532 1.00 97.31 113 ARG A C 1
ATOM 858 O O . ARG A 1 113 ? -8.507 -2.374 24.669 1.00 97.31 113 ARG A O 1
ATOM 865 N N . LYS A 1 114 ? -8.002 -0.680 23.314 1.00 97.25 114 LYS A N 1
ATOM 866 C CA . LYS A 1 114 ? -8.190 0.352 24.344 1.00 97.25 114 LYS A CA 1
ATOM 867 C C . LYS A 1 114 ? -9.678 0.645 24.542 1.00 97.25 114 LYS A C 1
ATOM 869 O O . LYS A 1 114 ? -10.110 0.706 25.693 1.00 97.25 114 LYS A O 1
ATOM 874 N N . ALA A 1 115 ? -10.426 0.775 23.448 1.00 95.94 115 ALA A N 1
ATOM 875 C CA . ALA A 1 115 ? -11.873 0.959 23.454 1.00 95.94 115 ALA A CA 1
ATOM 876 C C . ALA A 1 115 ? -12.584 -0.244 24.091 1.00 95.94 115 ALA A C 1
ATOM 878 O O . ALA A 1 115 ? -13.348 -0.065 25.031 1.00 95.94 115 ALA A O 1
ATOM 879 N N . GLU A 1 116 ? -12.224 -1.469 23.707 1.00 95.88 116 GLU A N 1
ATOM 880 C CA . GLU A 1 116 ? -12.776 -2.704 24.276 1.00 95.88 116 GLU A CA 1
ATOM 881 C C . GLU A 1 116 ? -12.576 -2.769 25.798 1.00 95.88 116 GLU A C 1
ATOM 883 O O . GLU A 1 116 ? -13.516 -2.995 26.559 1.00 95.88 116 GLU A O 1
ATOM 888 N N . ARG A 1 117 ? -11.352 -2.504 26.280 1.00 97.00 117 ARG A N 1
ATOM 889 C CA . ARG A 1 117 ? -11.081 -2.468 27.726 1.00 97.00 117 ARG A CA 1
ATOM 890 C C . ARG A 1 117 ? -11.849 -1.354 28.434 1.00 97.00 117 ARG A C 1
ATOM 892 O O . ARG A 1 117 ? -12.150 -1.503 29.614 1.00 97.00 117 ARG A O 1
ATOM 899 N N . LYS A 1 118 ? -12.115 -0.231 27.761 1.00 96.25 118 LYS A N 1
ATOM 900 C CA . LYS A 1 118 ? -12.933 0.862 28.302 1.00 96.25 118 LYS A CA 1
ATOM 901 C C . LYS A 1 118 ? -14.389 0.420 28.436 1.00 96.25 118 LYS A C 1
ATOM 903 O O . LYS A 1 118 ? -14.899 0.477 29.548 1.00 96.25 118 LYS A O 1
ATOM 908 N N . GLY A 1 119 ? -14.979 -0.126 27.374 1.00 92.75 119 GLY A N 1
ATOM 909 C CA . GLY A 1 119 ? -16.347 -0.648 27.394 1.00 92.75 119 GLY A CA 1
ATOM 910 C C . GLY A 1 119 ? -16.541 -1.735 28.453 1.00 92.75 119 GLY A C 1
ATOM 911 O O . GLY A 1 119 ? -17.498 -1.687 29.215 1.00 92.75 119 GLY A O 1
ATOM 912 N N . LYS A 1 120 ? -15.576 -2.653 28.610 1.00 94.31 120 LYS A N 1
ATOM 913 C CA . LYS A 1 120 ? -15.613 -3.667 29.680 1.00 94.31 120 LYS A CA 1
ATOM 914 C C . LYS A 1 120 ? -15.671 -3.053 31.083 1.00 94.31 120 LYS A C 1
ATOM 916 O O . LYS A 1 120 ? -16.441 -3.524 31.912 1.00 94.31 120 LYS A O 1
ATOM 921 N N . ARG A 1 121 ? -14.893 -1.998 31.355 1.00 94.81 121 ARG A N 1
ATOM 922 C CA . ARG A 1 121 ? -14.950 -1.292 32.649 1.00 94.81 121 ARG A CA 1
ATOM 923 C C . ARG A 1 121 ? -16.287 -0.586 32.854 1.00 94.81 121 ARG A C 1
ATOM 925 O O . ARG A 1 121 ? -16.840 -0.673 33.941 1.00 94.81 121 ARG A O 1
ATOM 932 N N . GLU A 1 122 ? -16.803 0.075 31.821 1.00 94.12 122 GLU A N 1
ATOM 933 C CA . GLU A 1 122 ? -18.104 0.753 31.872 1.00 94.12 122 GLU A CA 1
ATOM 934 C C . GLU A 1 122 ? -19.236 -0.245 32.181 1.00 94.12 122 GLU A C 1
ATOM 936 O O . GLU A 1 122 ? -20.043 0.007 33.072 1.00 94.12 122 GLU A O 1
ATOM 941 N N . ILE A 1 123 ? -19.238 -1.423 31.544 1.00 91.19 123 ILE A N 1
ATOM 942 C CA . ILE A 1 123 ? -20.216 -2.491 31.818 1.00 91.19 123 ILE A CA 1
ATOM 943 C C . ILE A 1 123 ? -20.109 -2.994 33.261 1.00 91.19 123 ILE A C 1
ATOM 945 O O . 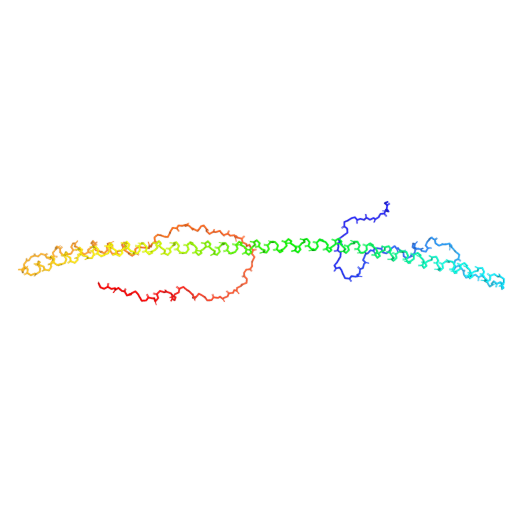ILE A 1 123 ? -21.133 -3.145 33.924 1.00 91.19 123 ILE A O 1
ATOM 949 N N . VAL A 1 124 ? -18.894 -3.245 33.762 1.00 93.38 124 VAL A N 1
ATOM 950 C CA . VAL A 1 124 ? -18.688 -3.704 35.148 1.00 93.38 124 VAL A CA 1
ATOM 951 C C . VAL A 1 124 ? -19.238 -2.691 36.153 1.00 93.38 124 VAL A C 1
ATOM 953 O O . VAL A 1 124 ? -19.928 -3.086 37.092 1.00 93.38 124 VAL A O 1
ATOM 956 N N . GLU A 1 125 ? -18.996 -1.395 35.947 1.00 93.50 125 GLU A N 1
ATOM 957 C CA . GLU A 1 125 ? -19.538 -0.351 36.825 1.00 93.50 125 GLU A CA 1
ATOM 958 C C . GLU A 1 125 ? -21.070 -0.285 36.764 1.00 93.50 125 GLU A C 1
ATOM 960 O O . GLU A 1 125 ? -21.720 -0.269 37.810 1.00 93.50 125 GLU A O 1
ATOM 965 N N . VAL A 1 126 ? -21.666 -0.345 35.566 1.00 90.56 126 VAL A N 1
ATOM 966 C CA . VAL A 1 126 ? -23.132 -0.393 35.411 1.00 90.56 126 VAL A CA 1
ATOM 967 C C . VAL A 1 126 ? -23.720 -1.607 36.134 1.00 90.56 126 VAL A C 1
ATOM 969 O O . VAL A 1 126 ? -24.709 -1.474 36.856 1.00 90.56 126 VAL A O 1
ATOM 972 N N . MET A 1 127 ? -23.103 -2.782 35.985 1.00 90.88 127 MET A N 1
ATOM 973 C CA . MET A 1 127 ? -23.545 -4.003 36.662 1.00 90.88 127 MET A CA 1
ATOM 974 C C . MET A 1 127 ? -23.452 -3.881 38.178 1.00 90.88 127 MET A C 1
ATOM 976 O O . MET A 1 127 ? -24.371 -4.294 38.881 1.00 90.88 127 MET A O 1
ATOM 980 N N . LYS A 1 128 ? -22.389 -3.261 38.692 1.00 94.31 128 LYS A N 1
ATOM 981 C CA . LYS A 1 128 ? -22.230 -3.014 40.125 1.00 94.31 128 LYS A CA 1
ATOM 982 C C . LYS A 1 128 ? -23.314 -2.078 40.660 1.00 94.31 128 LYS A C 1
ATOM 984 O O . LYS A 1 128 ? -23.913 -2.380 41.688 1.00 94.31 128 LYS A O 1
ATOM 989 N N . THR A 1 129 ? -23.617 -0.987 39.950 1.00 93.31 129 THR A N 1
ATOM 990 C CA . THR A 1 129 ? -24.717 -0.079 40.317 1.00 93.31 129 THR A CA 1
ATOM 991 C C . THR A 1 129 ? -26.065 -0.802 40.323 1.00 93.31 129 THR A C 1
ATOM 993 O O . THR A 1 129 ? -26.805 -0.690 41.300 1.00 93.31 129 THR A O 1
ATOM 996 N N . ARG A 1 130 ? -26.364 -1.594 39.281 1.00 89.00 130 ARG A N 1
ATOM 997 C CA . ARG A 1 130 ? -27.596 -2.395 39.214 1.00 89.00 130 ARG A CA 1
ATOM 998 C C . ARG A 1 130 ? -27.675 -3.402 40.363 1.00 89.00 130 ARG A C 1
ATOM 1000 O O . ARG A 1 130 ? -28.700 -3.470 41.029 1.00 89.00 130 ARG A O 1
ATOM 1007 N N . ALA A 1 131 ? -26.596 -4.128 40.657 1.00 89.19 131 ALA A N 1
ATOM 1008 C CA . ALA A 1 131 ? -26.558 -5.084 41.764 1.00 89.19 131 ALA A CA 1
ATOM 1009 C C . ALA A 1 131 ? -26.828 -4.415 43.123 1.00 89.19 131 ALA A C 1
ATOM 1011 O O . ALA A 1 131 ? -27.630 -4.921 43.906 1.00 89.19 131 ALA A O 1
ATOM 1012 N N . SER A 1 132 ? -26.224 -3.250 43.388 1.00 90.88 132 SER A N 1
ATOM 1013 C CA . SER A 1 132 ? -26.497 -2.482 44.610 1.00 90.88 132 SER A CA 1
ATOM 1014 C C . SER A 1 132 ? -27.947 -1.999 44.685 1.00 90.88 132 SER A C 1
ATOM 1016 O O . SER A 1 132 ? -28.569 -2.102 45.740 1.00 90.88 132 SER A O 1
ATOM 1018 N N . GLN A 1 133 ? -28.509 -1.511 43.575 1.00 88.44 133 GLN A N 1
ATOM 1019 C CA . GLN A 1 133 ? -29.917 -1.114 43.521 1.00 88.44 133 GLN A CA 1
ATOM 1020 C C . GLN A 1 133 ? -30.836 -2.308 43.805 1.00 88.44 133 GLN A C 1
ATOM 1022 O O . GLN A 1 133 ? -31.726 -2.205 44.645 1.00 88.44 133 GLN A O 1
ATOM 1027 N N . PHE A 1 134 ? -30.576 -3.455 43.175 1.00 85.38 134 PHE A N 1
ATOM 1028 C CA . PHE A 1 134 ? -31.334 -4.683 43.396 1.00 85.38 134 PHE A CA 1
ATOM 1029 C C . PHE A 1 134 ? -31.287 -5.129 44.856 1.00 85.38 134 PHE A C 1
ATOM 1031 O O . PHE A 1 134 ? -32.323 -5.447 45.428 1.00 85.38 134 PHE A O 1
ATOM 1038 N N . GLN A 1 135 ? -30.109 -5.105 45.485 1.00 87.75 135 GLN A N 1
ATOM 1039 C CA . GLN A 1 135 ? -29.955 -5.481 46.889 1.00 87.75 135 GLN A CA 1
ATOM 1040 C C . GLN A 1 135 ? -30.831 -4.619 47.812 1.00 87.75 135 GLN A C 1
ATOM 1042 O O . GLN A 1 135 ? -31.497 -5.150 48.703 1.00 87.75 135 GLN A O 1
ATOM 1047 N N . VAL A 1 136 ? -30.869 -3.302 47.580 1.00 88.31 136 VAL A N 1
ATOM 1048 C CA . VAL A 1 136 ? -31.705 -2.367 48.350 1.00 88.31 136 VAL A CA 1
ATOM 1049 C C . VAL A 1 136 ? -33.192 -2.614 48.095 1.00 88.31 136 VAL A C 1
ATOM 1051 O O . VAL A 1 136 ? -33.976 -2.706 49.038 1.00 88.31 136 VAL A O 1
ATOM 1054 N N . GLU A 1 137 ? -33.600 -2.733 46.831 1.00 85.06 137 GLU A N 1
ATOM 1055 C CA . GLU A 1 137 ? -35.004 -2.959 46.477 1.00 85.06 137 GLU A CA 1
ATOM 1056 C C . GLU A 1 137 ? -35.526 -4.301 46.990 1.00 85.06 137 GLU A C 1
ATOM 1058 O O . GLU A 1 137 ? -36.636 -4.363 47.517 1.00 85.06 137 GLU A O 1
ATOM 1063 N N . TYR A 1 138 ? -34.713 -5.351 46.896 1.00 82.19 138 TYR A N 1
ATOM 1064 C CA . TYR A 1 138 ? -35.037 -6.674 47.409 1.00 82.19 138 TYR A CA 1
ATOM 1065 C C . TYR A 1 138 ? -35.176 -6.676 48.935 1.00 82.19 138 TYR A C 1
ATOM 1067 O O . TYR A 1 138 ? -36.111 -7.282 49.455 1.00 82.19 138 TYR A O 1
ATOM 1075 N N . GLY A 1 139 ? -34.300 -5.966 49.656 1.00 86.88 139 GLY A N 1
ATOM 1076 C CA . GLY A 1 139 ? -34.435 -5.766 51.102 1.00 86.88 139 GLY A CA 1
ATOM 1077 C C . GLY A 1 139 ? -35.770 -5.112 51.464 1.00 86.88 139 GLY A C 1
ATOM 1078 O O . GLY A 1 139 ? -36.548 -5.681 52.226 1.00 86.88 139 GLY A O 1
ATOM 1079 N N . ASN A 1 140 ? -36.093 -3.988 50.815 1.00 84.75 140 ASN A N 1
ATOM 1080 C CA . ASN A 1 140 ? -37.367 -3.289 51.013 1.00 84.75 140 ASN A CA 1
ATOM 1081 C C . ASN A 1 140 ? -38.582 -4.184 50.709 1.00 84.75 140 ASN A C 1
ATOM 1083 O O . ASN A 1 140 ? -39.591 -4.135 51.412 1.00 84.75 140 ASN A O 1
ATOM 1087 N N . LEU A 1 141 ? -38.497 -5.002 49.656 1.00 81.19 141 LEU A N 1
ATOM 1088 C CA . LEU A 1 141 ? -39.554 -5.938 49.286 1.00 81.19 141 LEU A CA 1
ATOM 1089 C C . LEU A 1 141 ? -39.729 -7.033 50.347 1.00 81.19 141 LEU A C 1
ATOM 1091 O O . LEU A 1 141 ? -40.853 -7.333 50.747 1.00 81.19 141 LEU A O 1
ATOM 1095 N N . LYS A 1 142 ? -38.623 -7.608 50.828 1.00 82.75 142 LYS A N 1
ATOM 1096 C CA . LYS A 1 142 ? -38.620 -8.632 51.877 1.00 82.75 142 LYS A CA 1
ATOM 1097 C C . LYS A 1 142 ? -39.210 -8.104 53.186 1.00 82.75 142 LYS A C 1
ATOM 1099 O O . LYS A 1 142 ? -39.998 -8.807 53.821 1.00 82.75 142 LYS A O 1
ATOM 1104 N N . ASP A 1 143 ? -38.891 -6.869 53.558 1.00 81.31 143 ASP A N 1
ATOM 1105 C CA . ASP A 1 143 ? -39.452 -6.213 54.742 1.00 81.31 143 ASP A CA 1
ATOM 1106 C C . ASP A 1 143 ? -40.965 -5.989 54.594 1.00 81.31 143 ASP A C 1
ATOM 1108 O O . ASP A 1 143 ? -41.730 -6.275 55.517 1.00 81.31 143 ASP A O 1
ATOM 1112 N N . ALA A 1 144 ? -41.426 -5.564 53.411 1.00 79.44 144 ALA A N 1
ATOM 1113 C CA . ALA A 1 144 ? -42.852 -5.414 53.118 1.00 79.44 144 ALA A CA 1
ATOM 1114 C C . ALA A 1 144 ? -43.612 -6.751 53.204 1.00 79.44 144 ALA A C 1
ATOM 1116 O O . ALA A 1 144 ? -44.694 -6.801 53.789 1.00 79.44 144 ALA A O 1
ATOM 1117 N N . PHE A 1 145 ? -43.040 -7.844 52.686 1.00 72.75 145 PHE A N 1
ATOM 1118 C CA . PHE A 1 145 ? -43.623 -9.184 52.822 1.00 72.75 145 PHE A CA 1
ATOM 1119 C C . PHE A 1 145 ? -43.607 -9.694 54.264 1.00 72.75 145 PHE A C 1
ATOM 1121 O O . PHE A 1 145 ? -44.584 -10.294 54.693 1.00 72.75 145 PHE A O 1
ATOM 1128 N N . THR A 1 146 ? -42.555 -9.412 55.036 1.00 78.44 146 THR A N 1
ATOM 1129 C CA . THR A 1 146 ? -42.500 -9.761 56.468 1.00 78.44 146 THR A CA 1
ATOM 1130 C C . THR A 1 146 ? -43.573 -8.999 57.252 1.00 78.44 146 THR A C 1
ATOM 1132 O O . THR A 1 146 ? -44.230 -9.557 58.128 1.00 78.44 146 THR A O 1
ATOM 1135 N N . SER A 1 147 ? -43.821 -7.735 56.892 1.00 70.94 147 SER A N 1
ATOM 1136 C CA . SER A 1 147 ? -44.946 -6.973 57.435 1.00 70.94 147 SER A CA 1
ATOM 1137 C C . SER A 1 147 ? -46.298 -7.550 57.007 1.00 70.94 147 SER A C 1
ATOM 1139 O O . SER A 1 147 ? -47.224 -7.503 57.810 1.00 70.94 147 SER A O 1
ATOM 1141 N N . LEU A 1 148 ? -46.430 -8.066 55.777 1.00 66.94 148 LEU A N 1
ATOM 1142 C CA . LEU A 1 148 ? -47.654 -8.694 55.265 1.00 66.94 148 LEU A CA 1
ATOM 1143 C C . LEU A 1 148 ? -47.952 -10.036 55.951 1.00 66.94 148 LEU A C 1
ATOM 1145 O O . LEU A 1 148 ? -49.104 -10.308 56.277 1.00 66.94 148 LEU A O 1
ATOM 1149 N N . ASP A 1 149 ? -46.927 -10.843 56.217 1.00 63.97 149 ASP A N 1
ATOM 1150 C CA . ASP A 1 149 ? -47.033 -12.107 56.958 1.00 63.97 149 ASP A CA 1
ATOM 1151 C C . ASP A 1 149 ? -47.587 -11.876 58.378 1.00 63.97 149 ASP A C 1
ATOM 1153 O O . ASP A 1 149 ? -48.503 -12.568 58.821 1.00 63.97 149 ASP A O 1
ATOM 1157 N N . TYR A 1 150 ? -47.170 -10.778 59.022 1.00 58.56 150 TYR A N 1
ATOM 1158 C CA . TYR A 1 150 ? -47.724 -10.302 60.298 1.00 58.56 150 TYR A CA 1
ATOM 1159 C C . TYR A 1 150 ? -49.240 -10.008 60.245 1.00 58.56 150 TYR A C 1
ATOM 1161 O O . TYR A 1 150 ? -49.945 -10.169 61.244 1.00 58.56 150 TYR A O 1
ATOM 1169 N N . PHE A 1 151 ? -49.774 -9.603 59.084 1.00 55.09 151 PHE A N 1
ATOM 1170 C CA . PHE A 1 151 ? -51.222 -9.452 58.877 1.00 55.09 151 PHE A CA 1
ATOM 1171 C C . PHE A 1 151 ? -51.918 -10.794 58.648 1.00 55.09 151 PHE A C 1
ATOM 1173 O O . PHE A 1 151 ? -53.088 -10.930 58.992 1.00 55.09 151 PHE A O 1
ATOM 1180 N N . HIS A 1 152 ? -51.224 -11.792 58.097 1.00 56.03 152 HIS A N 1
ATOM 1181 C CA . HIS A 1 152 ? -51.801 -13.111 57.850 1.00 56.03 152 HIS A CA 1
ATOM 1182 C C . HIS A 1 152 ? -52.004 -13.913 59.147 1.00 56.03 152 HIS A C 1
ATOM 1184 O O . HIS A 1 152 ? -52.944 -14.710 59.240 1.00 56.03 152 HIS A O 1
ATOM 1190 N N . GLU A 1 153 ? -51.171 -13.652 60.159 1.00 56.19 153 GLU A N 1
ATOM 1191 C CA . GLU A 1 153 ? -51.278 -14.199 61.517 1.00 56.19 153 GLU A CA 1
ATOM 1192 C C . GLU A 1 153 ? -52.411 -13.531 62.334 1.00 56.19 153 GLU A C 1
ATOM 1194 O O . GLU A 1 153 ? -53.029 -14.153 63.205 1.00 56.19 153 GLU A O 1
ATOM 1199 N N . CYS A 1 154 ? -52.789 -12.296 61.981 1.00 55.22 154 CYS A N 1
ATOM 1200 C CA . CYS A 1 154 ? -54.013 -11.645 62.448 1.00 55.22 154 CYS A CA 1
ATOM 1201 C C . CYS A 1 154 ? -55.223 -12.183 61.668 1.00 55.22 154 CYS A C 1
ATOM 1203 O O . CYS A 1 154 ? -55.585 -11.701 60.601 1.00 55.22 154 CYS A O 1
ATOM 1205 N N . ARG A 1 155 ? -55.859 -13.224 62.207 1.00 53.44 155 ARG A N 1
ATOM 1206 C CA . ARG A 1 155 ? -56.987 -13.957 61.609 1.00 53.44 155 ARG A CA 1
ATOM 1207 C C . ARG A 1 155 ? -58.248 -13.079 61.419 1.00 53.44 155 ARG A C 1
ATOM 1209 O O . ARG A 1 155 ? -59.210 -13.214 62.168 1.00 53.44 155 ARG A O 1
ATOM 1216 N N . GLY A 1 156 ? -58.262 -12.201 60.413 1.00 56.03 156 GLY A N 1
ATOM 1217 C CA . GLY A 1 156 ? -59.439 -11.437 59.983 1.00 56.03 156 GLY A CA 1
ATOM 1218 C C . GLY A 1 156 ? -59.123 -10.172 59.168 1.00 56.03 156 GLY A C 1
ATOM 1219 O O . GLY A 1 156 ? -58.433 -9.287 59.656 1.00 56.03 156 GLY A O 1
ATOM 1220 N N . SER A 1 157 ? -59.730 -10.082 57.974 1.00 54.81 157 SER A N 1
ATOM 1221 C CA . SER A 1 157 ? -59.910 -8.910 57.078 1.00 54.81 157 SER A CA 1
ATOM 1222 C C . SER A 1 157 ? -58.702 -8.325 56.313 1.00 54.81 157 SER A C 1
ATOM 1224 O O . SER A 1 157 ? -57.906 -7.571 56.856 1.00 54.81 157 SER A O 1
ATOM 1226 N N . ASP A 1 158 ? -58.633 -8.651 55.008 1.00 50.81 158 ASP A N 1
ATOM 1227 C CA . ASP A 1 158 ? -58.759 -7.731 53.844 1.00 50.81 158 ASP A CA 1
ATOM 1228 C C . ASP A 1 158 ? -57.819 -8.081 52.673 1.00 50.81 158 ASP A C 1
ATOM 1230 O O . ASP A 1 158 ? -56.765 -7.485 52.449 1.00 50.81 158 ASP A O 1
ATOM 1234 N N . HIS A 1 159 ? -58.276 -9.036 51.855 1.00 52.56 159 HIS A N 1
ATOM 1235 C CA . HIS A 1 159 ? -57.608 -9.544 50.647 1.00 52.56 159 HIS A CA 1
ATOM 1236 C C . HIS A 1 159 ? -57.357 -8.464 49.568 1.00 52.56 159 HIS A C 1
ATOM 1238 O O . HIS A 1 159 ? -56.471 -8.611 48.733 1.00 52.56 159 HIS A O 1
ATOM 1244 N N . ALA A 1 160 ? -58.076 -7.337 49.619 1.00 54.47 160 ALA A N 1
ATOM 1245 C CA . ALA A 1 160 ? -57.985 -6.253 48.637 1.00 54.47 160 ALA A CA 1
ATOM 1246 C C . ALA A 1 160 ? -56.672 -5.442 48.701 1.00 54.47 160 ALA A C 1
ATOM 1248 O O . ALA A 1 160 ? -56.334 -4.741 47.749 1.00 54.47 160 ALA A O 1
ATOM 1249 N N . ARG A 1 161 ? -55.917 -5.511 49.809 1.00 53.62 161 ARG A N 1
ATOM 1250 C CA . ARG A 1 161 ? -54.677 -4.729 49.991 1.00 53.62 161 ARG A CA 1
ATOM 1251 C C . ARG A 1 161 ? -53.420 -5.413 49.441 1.00 53.62 161 ARG A C 1
ATOM 1253 O O . ARG A 1 161 ? -52.448 -4.721 49.149 1.00 53.62 161 ARG A O 1
ATOM 1260 N N . ALA A 1 162 ? -53.442 -6.737 49.275 1.00 52.88 162 ALA A N 1
ATOM 1261 C CA . ALA A 1 162 ? -52.311 -7.507 48.753 1.00 52.88 162 ALA A CA 1
ATOM 1262 C C . ALA A 1 162 ? -52.191 -7.407 47.218 1.00 52.88 162 ALA A C 1
ATOM 1264 O O . ALA A 1 162 ? -51.084 -7.295 46.695 1.00 52.88 162 ALA A O 1
ATOM 1265 N N . GLU A 1 163 ? -53.316 -7.352 46.493 1.00 52.56 163 GLU A N 1
ATOM 1266 C CA . GLU A 1 163 ? -53.330 -7.232 45.024 1.00 52.56 163 GLU A CA 1
ATOM 1267 C C . GLU A 1 163 ? -52.801 -5.877 44.520 1.00 52.56 163 GLU A C 1
ATOM 1269 O O . GLU A 1 163 ? -52.243 -5.802 43.429 1.00 52.56 163 GLU A O 1
ATOM 1274 N N . ALA A 1 164 ? -52.888 -4.809 45.322 1.00 57.75 164 ALA A N 1
ATOM 1275 C CA . ALA A 1 164 ? -52.388 -3.481 44.951 1.00 57.75 164 ALA A CA 1
ATOM 1276 C C . ALA A 1 164 ? -50.845 -3.374 44.918 1.00 57.75 164 ALA A C 1
ATOM 1278 O O . ALA A 1 164 ? -50.312 -2.426 44.340 1.00 57.75 164 ALA A O 1
ATOM 1279 N N . LEU A 1 165 ? -50.122 -4.328 45.522 1.00 56.50 165 LEU A N 1
ATOM 1280 C CA . LEU A 1 165 ? -48.653 -4.328 45.622 1.00 56.50 165 LEU A CA 1
ATOM 1281 C C . LEU A 1 165 ? -47.952 -5.172 44.543 1.00 56.50 165 LEU A C 1
ATOM 1283 O O . LEU A 1 165 ? -46.752 -5.011 44.350 1.00 56.50 165 LEU A O 1
ATOM 1287 N N . ILE A 1 166 ? -48.674 -6.023 43.806 1.00 54.16 166 ILE A N 1
ATOM 1288 C CA . ILE A 1 166 ? -48.109 -6.906 42.764 1.00 54.16 166 ILE A CA 1
ATOM 1289 C C . ILE A 1 166 ? -47.832 -6.161 41.432 1.00 54.16 166 ILE A C 1
ATOM 1291 O O . ILE A 1 166 ? -46.726 -6.294 40.905 1.00 54.16 166 ILE A O 1
ATOM 1295 N N . PRO A 1 167 ? -48.735 -5.303 40.904 1.00 54.41 167 PRO A N 1
ATOM 1296 C CA . PRO A 1 167 ? -48.481 -4.506 39.696 1.00 54.41 167 PRO A CA 1
ATOM 1297 C C . PRO A 1 167 ? -47.260 -3.558 39.745 1.00 54.41 167 PRO A C 1
ATOM 1299 O O . PRO A 1 167 ? -46.580 -3.436 38.726 1.00 54.41 167 PRO A O 1
ATOM 1302 N N . PRO A 1 168 ? -46.912 -2.885 40.870 1.00 60.56 168 PRO A N 1
ATOM 1303 C CA . PRO A 1 168 ? -45.722 -2.028 40.919 1.00 60.56 168 PRO A CA 1
ATOM 1304 C C . PRO A 1 168 ? -44.393 -2.798 40.932 1.00 60.56 168 PRO A C 1
ATOM 1306 O O . PRO A 1 168 ? -43.351 -2.191 40.696 1.00 60.56 168 PRO A O 1
ATOM 1309 N N . ILE A 1 169 ? -44.397 -4.106 41.199 1.00 60.81 169 ILE A N 1
ATOM 1310 C CA . ILE A 1 169 ? -43.179 -4.929 41.185 1.00 60.81 169 ILE A CA 1
ATOM 1311 C C . ILE A 1 169 ? -42.807 -5.300 39.744 1.00 60.81 169 ILE A C 1
ATOM 1313 O O . ILE A 1 169 ? -41.637 -5.215 39.380 1.00 60.81 169 ILE A O 1
ATOM 1317 N N . ASP A 1 170 ? -43.794 -5.620 38.906 1.00 60.81 170 ASP A N 1
ATOM 1318 C CA . ASP A 1 170 ? -43.575 -6.071 37.526 1.00 60.81 170 ASP A CA 1
ATOM 1319 C C . ASP A 1 170 ? -42.909 -4.982 36.658 1.00 60.81 170 ASP A C 1
ATOM 1321 O O . ASP A 1 170 ? -41.873 -5.206 36.032 1.00 60.81 170 ASP A O 1
ATOM 1325 N N . GLY A 1 171 ? -43.399 -3.736 36.743 1.00 67.44 171 GLY A N 1
ATOM 1326 C CA . GLY A 1 171 ? -42.790 -2.592 36.049 1.00 67.44 171 GLY A CA 1
ATOM 1327 C C . GLY A 1 171 ? -41.379 -2.230 36.542 1.00 67.44 171 GLY A C 1
ATOM 1328 O O . GLY A 1 171 ? -40.571 -1.711 35.772 1.00 67.44 171 GLY A O 1
ATOM 1329 N N . ARG A 1 172 ? -41.049 -2.528 37.808 1.00 66.06 172 ARG A N 1
ATOM 1330 C CA . ARG A 1 172 ? -39.706 -2.298 38.379 1.00 66.06 172 ARG A CA 1
ATOM 1331 C C . ARG A 1 172 ? -38.714 -3.380 37.971 1.00 66.06 172 ARG A C 1
ATOM 1333 O O . ARG A 1 172 ? -37.564 -3.064 37.680 1.00 66.06 172 ARG A O 1
ATOM 1340 N N . ILE A 1 173 ? -39.164 -4.633 37.892 1.00 66.94 173 ILE A N 1
ATOM 1341 C CA . ILE A 1 173 ? -38.356 -5.742 37.375 1.00 66.94 173 ILE A CA 1
ATOM 1342 C C . ILE A 1 173 ? -38.024 -5.499 35.902 1.00 66.94 173 ILE A C 1
ATOM 1344 O O . ILE A 1 173 ? -36.892 -5.733 35.489 1.00 66.94 173 ILE A O 1
ATOM 1348 N N . GLN A 1 174 ? -38.963 -4.971 35.114 1.00 69.00 174 GLN A N 1
ATOM 1349 C CA . GLN A 1 174 ? -38.729 -4.718 33.695 1.00 69.00 174 GLN A CA 1
ATOM 1350 C C . GLN A 1 174 ? -37.611 -3.694 33.439 1.00 69.00 174 GLN A C 1
ATOM 1352 O O . GLN A 1 174 ? -36.739 -3.962 32.617 1.00 69.00 174 GLN A O 1
ATOM 1357 N N . GLY A 1 175 ? -37.552 -2.603 34.211 1.00 69.94 175 GLY A N 1
ATOM 1358 C CA . GLY A 1 175 ? -36.463 -1.619 34.110 1.00 69.94 175 GLY A CA 1
ATOM 1359 C C . GLY A 1 175 ? -35.073 -2.179 34.457 1.00 69.94 175 GLY A C 1
ATOM 1360 O O . GLY A 1 175 ? -34.049 -1.647 34.030 1.00 69.94 175 GLY A O 1
ATOM 1361 N N . PHE A 1 176 ? -35.007 -3.290 35.196 1.00 66.31 176 PHE A N 1
ATOM 1362 C CA . PHE A 1 176 ? -33.747 -3.979 35.488 1.00 66.31 176 PHE A CA 1
ATOM 1363 C C . PHE A 1 176 ? -33.190 -4.732 34.270 1.00 66.31 176 PHE A C 1
ATOM 1365 O O . PHE A 1 176 ? -31.970 -4.824 34.085 1.00 66.31 176 PHE A O 1
ATOM 1372 N N . TRP A 1 177 ? -34.093 -5.244 33.430 1.00 74.62 177 TRP A N 1
ATOM 1373 C CA . TRP A 1 177 ? -33.783 -5.961 32.193 1.00 74.62 177 TRP A CA 1
ATOM 1374 C C . TRP A 1 177 ? -33.559 -5.033 30.996 1.00 74.62 177 TRP A C 1
ATOM 1376 O O . TRP A 1 177 ? -33.240 -5.519 29.909 1.00 74.62 177 TRP A O 1
ATOM 1386 N N . ASP A 1 178 ? -33.657 -3.713 31.187 1.00 83.19 178 ASP A N 1
ATOM 1387 C CA . ASP A 1 178 ? -33.367 -2.750 30.132 1.00 83.19 178 ASP A 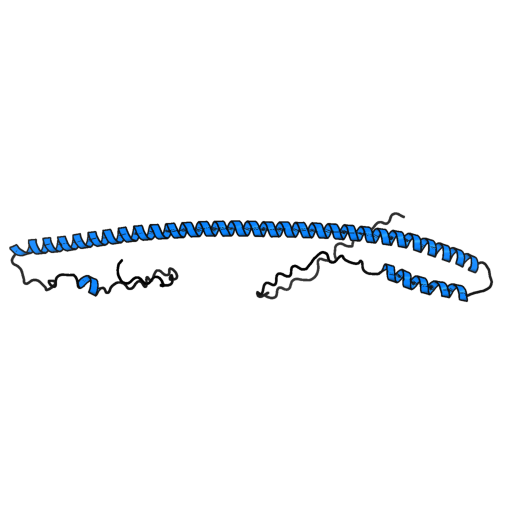CA 1
ATOM 1388 C C . ASP A 1 178 ? -31.927 -2.930 29.613 1.00 83.19 178 ASP A C 1
ATO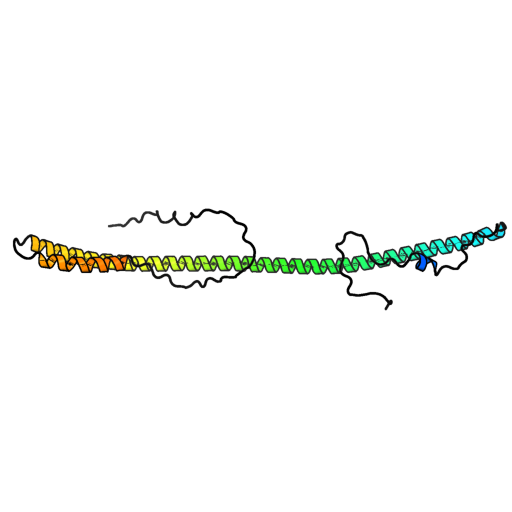M 1390 O O . ASP A 1 178 ? -30.976 -3.035 30.412 1.00 83.19 178 ASP A O 1
ATOM 1394 N N . PRO A 1 179 ? -31.728 -2.945 28.280 1.00 78.12 179 PRO A N 1
ATOM 1395 C CA . PRO A 1 179 ? -30.405 -3.044 27.680 1.00 78.12 179 PRO A CA 1
ATOM 1396 C C . PRO A 1 179 ? -29.463 -1.9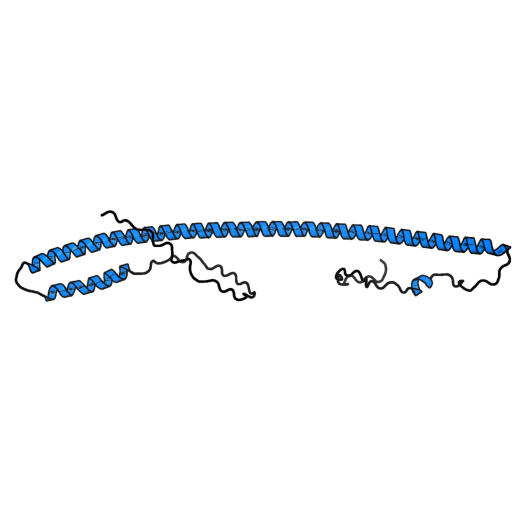56 28.200 1.00 78.12 179 PRO A C 1
ATOM 1398 O O . PRO A 1 179 ? -29.868 -0.821 28.454 1.00 78.12 179 PRO A O 1
ATOM 1401 N N . ILE A 1 180 ? -28.181 -2.289 28.358 1.00 75.69 180 ILE A N 1
ATOM 1402 C CA . ILE A 1 180 ? -27.170 -1.294 28.730 1.00 75.69 180 ILE A CA 1
ATOM 1403 C C . ILE A 1 180 ? -27.028 -0.317 27.556 1.00 75.69 180 ILE A C 1
ATOM 1405 O O . ILE A 1 180 ? -26.737 -0.771 26.446 1.00 75.69 180 ILE A O 1
ATOM 1409 N N . PRO A 1 181 ? -27.199 1.000 27.764 1.00 70.56 181 PRO A N 1
ATOM 1410 C CA . PRO A 1 181 ? -26.948 1.968 26.711 1.00 70.56 181 PRO A CA 1
ATOM 1411 C C . PRO A 1 181 ? -25.461 1.924 26.349 1.00 70.56 181 PRO A C 1
ATOM 1413 O O . PRO A 1 181 ? -24.595 2.228 27.169 1.00 70.56 181 PRO A O 1
ATOM 1416 N N . VAL A 1 182 ? -25.162 1.496 25.124 1.00 62.31 182 VAL A N 1
ATOM 1417 C CA . VAL A 1 182 ? -23.801 1.479 24.585 1.00 62.31 182 VAL A CA 1
ATOM 1418 C C . VAL A 1 182 ? -23.503 2.869 24.032 1.00 62.31 182 VAL A C 1
ATOM 1420 O O . VAL A 1 182 ? -24.235 3.367 23.177 1.00 62.31 182 VAL A O 1
ATOM 1423 N N . SER A 1 183 ? -22.444 3.513 24.526 1.00 62.34 183 SER A N 1
ATOM 1424 C CA . SER A 1 183 ? -22.000 4.812 24.010 1.00 62.34 183 SER A CA 1
ATOM 1425 C C . SER A 1 183 ? -21.621 4.688 22.525 1.00 62.34 183 SER A C 1
ATOM 1427 O O . SER A 1 183 ? -20.849 3.788 22.186 1.00 62.34 183 SER A O 1
ATOM 1429 N N . PRO A 1 184 ? -22.098 5.580 21.636 1.00 60.72 184 PRO A N 1
ATOM 1430 C CA . PRO A 1 184 ? -21.877 5.511 20.187 1.00 60.72 184 PRO A CA 1
ATOM 1431 C C . PRO A 1 184 ? -20.463 5.967 19.773 1.00 60.72 184 PRO A C 1
ATOM 1433 O O . PRO A 1 184 ? -20.267 6.567 18.719 1.00 60.72 184 PRO A O 1
ATOM 1436 N N . ASP A 1 185 ? -19.448 5.686 20.588 1.00 50.00 185 ASP A N 1
ATOM 1437 C CA . ASP A 1 185 ? -18.070 6.121 20.355 1.00 50.00 185 ASP A CA 1
ATOM 1438 C C . ASP A 1 185 ? -17.337 5.140 19.427 1.00 50.00 185 ASP A C 1
ATOM 1440 O O . ASP A 1 185 ? -16.277 4.613 19.757 1.00 50.00 185 ASP A O 1
ATOM 1444 N N . THR A 1 186 ? -17.908 4.840 18.265 1.00 48.16 186 THR A N 1
ATOM 1445 C CA . THR A 1 186 ? -17.203 4.250 17.121 1.00 48.16 186 THR A CA 1
ATOM 1446 C C . THR A 1 186 ? -18.012 4.621 15.891 1.00 48.16 186 THR A C 1
ATOM 1448 O O . THR A 1 186 ? -18.950 3.923 15.521 1.00 48.16 186 THR A O 1
ATOM 1451 N N . ILE A 1 187 ? -17.681 5.758 15.276 1.00 48.50 187 ILE A N 1
ATOM 1452 C CA . ILE A 1 187 ? -18.096 5.980 13.894 1.00 48.50 187 ILE A CA 1
ATOM 1453 C C . ILE A 1 187 ? -17.499 4.813 13.104 1.00 48.50 187 ILE A C 1
ATOM 1455 O O . ILE A 1 187 ? -16.292 4.562 13.175 1.00 48.50 187 ILE A O 1
ATOM 1459 N N . GLU A 1 188 ? -18.346 4.040 12.440 1.00 44.91 188 GLU A N 1
ATOM 1460 C CA . GLU A 1 188 ? -17.893 3.089 11.440 1.00 44.91 188 GLU A CA 1
ATOM 1461 C C . GLU A 1 188 ? -17.194 3.918 10.364 1.00 44.91 188 GLU A C 1
ATOM 1463 O O . GLU A 1 188 ? -17.830 4.644 9.600 1.00 44.91 188 GLU A O 1
ATOM 1468 N N . THR A 1 189 ? -15.861 3.895 10.344 1.00 38.69 189 THR A N 1
ATOM 1469 C CA . THR A 1 189 ? -15.097 4.420 9.214 1.00 38.69 189 THR A CA 1
ATOM 1470 C C . THR A 1 189 ? -15.283 3.434 8.065 1.00 38.69 189 THR A C 1
ATOM 1472 O O . THR A 1 189 ? -14.404 2.627 7.769 1.00 38.69 189 THR A O 1
ATOM 1475 N N . THR A 1 190 ? -16.469 3.461 7.459 1.00 41.03 190 THR A N 1
ATOM 1476 C CA . THR A 1 190 ? -16.810 2.752 6.230 1.00 41.03 190 THR A CA 1
ATOM 1477 C C . THR A 1 190 ? -15.943 3.333 5.125 1.00 41.03 190 THR A C 1
ATOM 1479 O O . THR A 1 190 ? -16.293 4.312 4.476 1.00 41.03 190 THR A O 1
ATOM 1482 N N . THR A 1 191 ? -14.748 2.770 4.959 1.00 41.44 191 THR A N 1
ATOM 1483 C CA . THR A 1 191 ? -13.954 2.979 3.751 1.00 41.44 191 THR A CA 1
ATOM 1484 C C . THR A 1 191 ? -14.530 2.031 2.712 1.00 41.44 191 THR A C 1
ATOM 1486 O O . THR A 1 191 ? -14.201 0.850 2.664 1.00 41.44 191 THR A O 1
ATOM 1489 N N . GLU A 1 192 ? -15.475 2.554 1.946 1.00 43.34 192 GLU A N 1
ATOM 1490 C CA . GLU A 1 192 ? -16.075 1.934 0.773 1.00 43.34 192 GLU A CA 1
ATOM 1491 C C . GLU A 1 192 ? -14.990 1.680 -0.287 1.00 43.34 192 GLU A C 1
ATOM 1493 O O . GLU A 1 192 ? -14.590 2.563 -1.042 1.00 43.34 192 GLU A O 1
ATOM 1498 N N . PHE A 1 193 ? -14.475 0.450 -0.306 1.00 37.34 193 PHE A N 1
ATOM 1499 C CA . PHE A 1 193 ? -13.672 -0.089 -1.398 1.00 37.34 193 PHE A CA 1
ATOM 1500 C C . PHE A 1 193 ? -14.612 -0.859 -2.341 1.00 37.34 193 PHE A C 1
ATOM 1502 O O . PHE A 1 193 ? -15.220 -1.839 -1.905 1.00 37.34 193 PHE A O 1
ATOM 1509 N N . PRO A 1 194 ? -14.763 -0.466 -3.618 1.00 54.50 194 PRO A N 1
ATOM 1510 C CA . PRO A 1 194 ? -15.508 -1.258 -4.582 1.00 54.50 194 PRO A CA 1
ATOM 1511 C C . PRO A 1 194 ? -14.566 -2.320 -5.157 1.00 54.50 194 PRO A C 1
ATOM 1513 O O . PRO A 1 194 ? -13.597 -1.988 -5.838 1.00 54.50 194 PRO A O 1
ATOM 1516 N N . GLY A 1 195 ? -14.817 -3.600 -4.884 1.00 46.03 195 GLY A N 1
ATOM 1517 C CA . GLY A 1 195 ? -13.999 -4.661 -5.471 1.00 46.03 195 GLY A CA 1
ATOM 1518 C C . GLY A 1 195 ? -14.279 -6.055 -4.934 1.00 46.03 195 GLY A C 1
ATOM 1519 O O . GLY A 1 195 ? -13.561 -6.521 -4.061 1.00 46.03 195 GLY A O 1
ATOM 1520 N N . ASP A 1 196 ? -15.309 -6.682 -5.502 1.00 50.88 196 ASP A N 1
ATOM 1521 C CA . ASP A 1 196 ? -15.421 -8.126 -5.760 1.00 50.88 196 ASP A CA 1
ATOM 1522 C C . ASP A 1 196 ? -15.024 -9.073 -4.610 1.00 50.88 196 ASP A C 1
ATOM 1524 O O . ASP A 1 196 ? -13.910 -9.597 -4.541 1.00 50.88 196 ASP A O 1
ATOM 1528 N N . CYS A 1 197 ? -15.967 -9.325 -3.699 1.00 41.09 197 CYS A N 1
ATOM 1529 C CA . CYS A 1 197 ? -15.854 -10.415 -2.740 1.00 41.09 197 CYS A CA 1
ATOM 1530 C C . CYS A 1 197 ? -16.434 -11.700 -3.343 1.00 41.09 197 CYS A C 1
ATOM 1532 O O . CYS A 1 197 ? -17.634 -11.960 -3.288 1.00 41.09 197 CYS A O 1
ATOM 1534 N N . GLY A 1 198 ? -15.543 -12.536 -3.878 1.00 51.44 198 GLY A N 1
ATOM 1535 C CA . GLY A 1 198 ? -15.817 -13.958 -4.026 1.00 51.44 198 GLY A CA 1
ATOM 1536 C C . GLY A 1 198 ? -16.274 -14.539 -2.686 1.00 51.44 198 GLY A C 1
ATOM 1537 O O . GLY A 1 198 ? -15.662 -14.301 -1.644 1.00 51.44 198 GLY A O 1
ATOM 1538 N N . GLU A 1 199 ? -17.383 -15.261 -2.746 1.00 55.31 199 GLU A N 1
ATOM 1539 C CA . GLU A 1 199 ? -18.043 -15.985 -1.668 1.00 55.31 199 GLU A CA 1
ATOM 1540 C C . GLU A 1 199 ? -17.037 -16.837 -0.878 1.00 55.31 199 GLU A C 1
ATOM 1542 O O . GLU A 1 199 ? -16.423 -17.767 -1.404 1.00 55.31 199 GLU A O 1
ATOM 1547 N N . VAL A 1 200 ? -16.837 -16.497 0.397 1.00 49.28 200 VAL A N 1
ATOM 1548 C CA . VAL A 1 200 ? -16.102 -17.342 1.339 1.00 49.28 200 VAL A CA 1
ATOM 1549 C C . VAL A 1 200 ? -17.015 -17.617 2.520 1.00 49.28 200 VAL A C 1
ATOM 1551 O O . VAL A 1 200 ? -17.112 -16.815 3.449 1.00 49.28 200 VAL A O 1
ATOM 1554 N N . ASP A 1 201 ? -17.654 -18.782 2.484 1.00 52.66 201 ASP A N 1
ATOM 1555 C CA . ASP A 1 201 ? -18.294 -19.387 3.644 1.00 52.66 201 ASP A CA 1
ATOM 1556 C C . ASP A 1 201 ? -17.269 -19.538 4.774 1.00 52.66 201 ASP A C 1
ATOM 1558 O O . ASP A 1 201 ? -16.330 -20.339 4.708 1.00 52.66 201 ASP A O 1
ATOM 1562 N N . ARG A 1 202 ? -17.451 -18.767 5.849 1.00 56.94 202 ARG A N 1
ATOM 1563 C CA . ARG A 1 202 ? -16.853 -19.062 7.152 1.00 56.94 202 ARG A CA 1
ATOM 1564 C C . ARG A 1 202 ? -17.916 -18.976 8.239 1.00 56.94 202 ARG A C 1
ATOM 1566 O O . ARG A 1 202 ? -18.745 -18.069 8.206 1.00 56.94 202 ARG A O 1
ATOM 1573 N N . PRO A 1 203 ? -17.901 -19.922 9.191 1.00 48.41 203 PRO A N 1
ATOM 1574 C CA . PRO A 1 203 ? -19.010 -20.119 10.098 1.00 48.41 203 PRO A CA 1
ATOM 1575 C C . PRO A 1 203 ? -19.044 -19.023 11.160 1.00 48.41 203 PRO A C 1
ATOM 1577 O O . PRO A 1 203 ? -18.024 -18.643 11.742 1.00 48.41 203 PRO A O 1
ATOM 1580 N N . ALA A 1 204 ? -20.260 -18.561 11.426 1.00 48.12 204 ALA A N 1
ATOM 1581 C CA . ALA A 1 204 ? -20.624 -17.929 12.675 1.00 48.12 204 ALA A CA 1
ATOM 1582 C C . ALA A 1 204 ? -20.371 -18.930 13.807 1.00 48.12 204 ALA A C 1
ATOM 1584 O O . ALA A 1 204 ? -21.086 -19.916 13.887 1.00 48.12 204 ALA A O 1
ATOM 1585 N N . ASP A 1 205 ? -19.321 -18.727 14.604 1.00 53.19 205 ASP A N 1
ATOM 1586 C CA . ASP A 1 205 ? -19.306 -19.060 16.035 1.00 53.19 205 ASP A CA 1
ATOM 1587 C C . ASP A 1 205 ? -17.918 -18.831 16.640 1.00 53.19 205 ASP A C 1
ATOM 1589 O O . ASP A 1 205 ? -17.033 -19.683 16.616 1.00 53.19 205 ASP A O 1
ATOM 1593 N N . ALA A 1 206 ? -17.733 -17.655 17.237 1.00 43.09 206 ALA A N 1
ATOM 1594 C CA . ALA A 1 206 ? -16.685 -17.440 18.237 1.00 43.09 206 ALA A CA 1
ATOM 1595 C C . ALA A 1 206 ? -17.091 -16.420 19.317 1.00 43.09 206 ALA A C 1
ATOM 1597 O O . ALA A 1 206 ? -16.232 -15.929 20.045 1.00 43.09 206 ALA A O 1
ATOM 1598 N N . PHE A 1 207 ? -18.384 -16.086 19.440 1.00 41.56 207 PHE A N 1
ATOM 1599 C CA . PHE A 1 207 ? -18.864 -15.134 20.454 1.00 41.56 207 PHE A CA 1
ATOM 1600 C C . PHE A 1 207 ? -19.541 -15.805 21.665 1.00 41.56 207 PHE A C 1
ATOM 1602 O O . PHE A 1 207 ? -19.773 -15.152 22.676 1.00 41.56 207 PHE A O 1
ATOM 1609 N N . GLY A 1 208 ? -19.822 -17.113 21.606 1.00 46.41 208 GLY A N 1
ATOM 1610 C CA . GLY A 1 208 ? -20.598 -17.816 22.638 1.00 46.41 208 GLY A CA 1
ATOM 1611 C C . GLY A 1 208 ? -19.806 -18.443 23.794 1.00 46.41 208 GLY A C 1
ATOM 1612 O O . GLY A 1 208 ? -20.413 -18.866 24.771 1.00 46.41 208 GLY A O 1
ATOM 1613 N N . ALA A 1 209 ? -18.473 -18.531 23.718 1.00 40.41 209 ALA A N 1
ATOM 1614 C CA . ALA A 1 209 ? -17.712 -19.423 24.606 1.00 40.41 209 ALA A CA 1
ATOM 1615 C C . ALA A 1 209 ? -17.176 -18.790 25.909 1.00 40.41 209 ALA A C 1
ATOM 1617 O O . ALA A 1 209 ? -16.718 -19.520 26.781 1.00 40.41 209 ALA A O 1
ATOM 1618 N N . SER A 1 210 ? -17.220 -17.464 26.078 1.00 45.72 210 SER A N 1
ATOM 1619 C CA . SER A 1 210 ? -16.467 -16.800 27.164 1.00 45.72 210 SER A CA 1
ATOM 1620 C C . SER A 1 210 ? -17.299 -16.351 28.369 1.00 45.72 210 SER A C 1
ATOM 1622 O O . SER A 1 210 ? -16.767 -15.668 29.238 1.00 45.72 210 SER A O 1
ATOM 1624 N N . LEU A 1 211 ? -18.589 -16.697 28.440 1.00 42.97 211 LEU A N 1
ATOM 1625 C CA . LEU A 1 211 ? -19.445 -16.335 29.582 1.00 42.97 211 LEU A CA 1
ATOM 1626 C C . LEU A 1 211 ? -19.671 -17.475 30.586 1.00 42.97 211 LEU A C 1
ATOM 1628 O O . LEU A 1 211 ? -20.365 -17.269 31.577 1.00 42.97 211 LEU A O 1
ATOM 1632 N N . SER A 1 212 ? -19.066 -18.651 30.392 1.00 48.88 212 SER A N 1
ATOM 1633 C CA . SER A 1 212 ? -19.072 -19.713 31.407 1.00 48.88 212 SER A CA 1
ATOM 1634 C C . SER A 1 212 ? -17.833 -19.625 32.305 1.00 48.88 212 SER A C 1
ATOM 1636 O O . SER A 1 212 ? -17.057 -20.575 32.405 1.00 48.88 212 SER A O 1
ATOM 1638 N N . GLU A 1 213 ? -17.611 -18.472 32.930 1.00 42.66 213 GLU A N 1
ATOM 1639 C CA . GLU A 1 213 ? -16.703 -18.386 34.071 1.00 42.66 213 GLU A CA 1
ATOM 1640 C C . GLU A 1 213 ? -17.551 -18.147 35.318 1.00 42.66 213 GLU A C 1
ATOM 1642 O O . GLU A 1 213 ? -18.341 -17.209 35.408 1.00 42.66 213 GLU A O 1
ATOM 1647 N N . ASN A 1 214 ? -17.468 -19.110 36.228 1.00 45.34 214 ASN A N 1
ATOM 1648 C CA . ASN A 1 214 ? -18.361 -19.280 37.359 1.00 45.34 214 ASN A CA 1
ATOM 1649 C C . ASN A 1 214 ? -18.246 -18.077 38.305 1.00 45.34 214 ASN A C 1
ATOM 1651 O O . ASN A 1 214 ? -17.249 -17.935 39.013 1.00 45.34 214 ASN A O 1
ATOM 1655 N N . PHE A 1 215 ? -19.274 -17.230 38.347 1.00 44.28 215 PHE A N 1
ATOM 1656 C CA . PHE A 1 215 ? -19.396 -16.201 39.374 1.00 44.28 215 PHE A CA 1
ATOM 1657 C C . PHE A 1 215 ? -19.720 -16.877 40.710 1.00 44.28 215 PHE A C 1
ATOM 1659 O O . PHE A 1 215 ? -20.869 -17.215 40.992 1.00 44.28 215 PHE A O 1
ATOM 1666 N N . TYR A 1 216 ? -18.695 -17.101 41.532 1.00 49.28 216 TYR A N 1
ATOM 1667 C CA . TYR A 1 216 ? -18.895 -17.384 42.948 1.00 49.28 216 TYR A CA 1
ATOM 1668 C C . TYR A 1 216 ? -19.363 -16.098 43.626 1.00 49.28 216 TYR A C 1
ATOM 1670 O O . TYR A 1 216 ? -18.593 -15.156 43.798 1.00 49.28 216 TYR A O 1
ATOM 1678 N N . PHE A 1 217 ? -20.640 -16.066 43.992 1.00 41.88 217 PHE A N 1
ATOM 1679 C CA . PHE A 1 217 ? -21.148 -15.108 44.960 1.00 41.88 217 PHE A CA 1
ATOM 1680 C C . PHE A 1 217 ? -20.821 -15.656 46.351 1.00 41.88 217 PHE A C 1
ATOM 1682 O O . PHE A 1 217 ? -21.346 -16.700 46.743 1.00 41.88 217 PHE A O 1
ATOM 1689 N N . GLU A 1 218 ? -19.913 -14.993 47.068 1.00 48.25 218 GLU A N 1
ATOM 1690 C CA . GLU A 1 218 ? -19.829 -15.181 48.517 1.00 48.25 218 GLU A CA 1
ATOM 1691 C C . GLU A 1 218 ? -21.116 -14.633 49.170 1.00 48.25 218 GLU A C 1
ATOM 1693 O O . GLU A 1 218 ? -21.653 -13.634 48.678 1.00 48.25 218 GLU A O 1
ATOM 1698 N N . PRO A 1 219 ? -21.642 -15.318 50.204 1.00 51.56 219 PRO A N 1
ATOM 1699 C CA . PRO A 1 219 ? -22.939 -15.025 50.817 1.00 51.56 219 PRO A CA 1
ATOM 1700 C C . PRO A 1 219 ? -23.007 -13.693 51.576 1.00 51.56 219 PRO A C 1
ATOM 1702 O O . PRO A 1 219 ? -21.968 -13.243 52.110 1.00 51.56 219 PRO A O 1
#

Foldseek 3Di:
DDPDDDPPDDDDDPPPPDPPPPPPPVVVCVPPPPPPDDDPPDDPVCVVVVVVVVVVVVVVVVVVVVVVVVVVVVVVVVVVVVVVVVVVVVVVVVVVVVVVVVVVVVVVVVVVVVVVVVQVVVVVVVVVVLVVVCVVVVVVVVVVVVVVVVVVVVPDDDPPVVVVPVVVVVVVVVVSVDDDDDDPPDDPPPPDDDDDDDDDDDDPDDPPDPPPDDPDDDD

Organism: Brassica cretica (NCBI:txid69181)